Protein AF-A0A9W6KNL2-F1 (afdb_monomer_lite)

Radius of gyration: 27.39 Å; chains: 1; bounding box: 90×61×68 Å

Organism: NCBI:txid53360

Structure (mmCIF, N/CA/C/O backbone):
data_AF-A0A9W6KNL2-F1
#
_entry.id   AF-A0A9W6KNL2-F1
#
loop_
_atom_site.group_PDB
_atom_site.id
_atom_site.type_symbol
_atom_site.label_atom_id
_atom_site.label_alt_id
_atom_site.label_comp_id
_atom_site.label_asym_id
_atom_site.label_entity_id
_atom_site.label_seq_id
_atom_site.pdbx_PDB_ins_code
_atom_site.Cartn_x
_atom_site.Cartn_y
_atom_site.Cartn_z
_atom_site.occupancy
_atom_site.B_iso_or_equiv
_atom_site.auth_seq_id
_atom_site.auth_comp_id
_atom_site.auth_asym_id
_atom_site.auth_atom_id
_atom_site.pdbx_PDB_model_num
ATOM 1 N N . MET A 1 1 ? 0.400 -16.975 17.704 1.00 49.22 1 MET A N 1
ATOM 2 C CA . MET A 1 1 ? 0.219 -15.861 16.749 1.00 49.22 1 MET A CA 1
ATOM 3 C C . MET A 1 1 ? -1.045 -15.128 17.150 1.00 49.22 1 MET A C 1
ATOM 5 O O . MET A 1 1 ? -2.100 -15.750 17.170 1.00 49.22 1 MET A O 1
ATOM 9 N N . THR A 1 2 ? -0.936 -13.868 17.563 1.00 50.38 2 THR A N 1
ATOM 10 C CA . THR A 1 2 ? -2.083 -12.980 17.793 1.00 50.38 2 THR A CA 1
ATOM 11 C C . THR A 1 2 ? -2.906 -12.929 16.505 1.00 50.38 2 THR A C 1
ATOM 13 O O . THR A 1 2 ? -2.398 -12.563 15.449 1.00 50.38 2 THR A O 1
ATOM 16 N N . GLY A 1 3 ? -4.141 -13.429 16.554 1.00 61.09 3 GLY A N 1
ATOM 17 C CA . GLY A 1 3 ? -4.995 -13.573 15.377 1.00 61.09 3 GLY A CA 1
ATOM 18 C C . GLY A 1 3 ? -5.538 -12.223 14.930 1.00 61.09 3 GLY A C 1
ATOM 19 O O . GLY A 1 3 ? -6.655 -11.864 15.297 1.00 61.09 3 GLY A O 1
ATOM 20 N N . TYR A 1 4 ? -4.760 -11.465 14.159 1.00 67.69 4 TYR A N 1
ATOM 21 C CA . TYR A 1 4 ? -5.296 -10.300 13.460 1.00 67.69 4 TYR A CA 1
ATOM 22 C C . TYR A 1 4 ? -6.382 -10.758 12.500 1.00 67.69 4 TYR A C 1
ATOM 24 O O . TYR A 1 4 ? -6.243 -11.755 11.791 1.00 67.69 4 TYR A O 1
ATOM 32 N N . VAL A 1 5 ? -7.478 -10.014 12.488 1.00 83.06 5 VAL A N 1
ATOM 33 C CA . VAL A 1 5 ? -8.651 -10.364 11.689 1.00 83.06 5 VAL A CA 1
ATOM 34 C C . VAL A 1 5 ? -8.453 -9.946 10.235 1.00 83.06 5 VAL A C 1
ATOM 36 O O . VAL A 1 5 ? -8.970 -10.588 9.324 1.00 83.06 5 VAL A O 1
ATOM 39 N N . ALA A 1 6 ? -7.697 -8.872 10.022 1.00 91.56 6 ALA A N 1
ATOM 40 C CA . ALA A 1 6 ? -7.438 -8.300 8.714 1.00 91.56 6 ALA A CA 1
ATOM 41 C C . ALA A 1 6 ? -5.956 -7.940 8.561 1.00 91.56 6 ALA A C 1
ATOM 43 O O . ALA A 1 6 ? -5.294 -7.542 9.522 1.00 91.56 6 ALA A O 1
ATOM 44 N N . THR A 1 7 ? -5.452 -8.044 7.332 1.00 96.06 7 THR A N 1
ATOM 45 C CA . THR A 1 7 ? -4.156 -7.489 6.927 1.00 96.06 7 THR A CA 1
ATOM 46 C C . THR A 1 7 ? -4.387 -6.481 5.812 1.00 96.06 7 THR A C 1
ATOM 48 O O . THR A 1 7 ? -5.053 -6.804 4.827 1.00 96.06 7 THR A O 1
ATOM 51 N N . LEU A 1 8 ? -3.836 -5.278 5.957 1.00 97.62 8 LEU A N 1
ATOM 52 C CA . LEU A 1 8 ? -3.879 -4.217 4.955 1.00 97.62 8 LEU A CA 1
ATOM 53 C C . LEU A 1 8 ? -2.467 -3.925 4.440 1.00 97.62 8 LEU A C 1
ATOM 55 O O . LEU A 1 8 ? -1.546 -3.786 5.238 1.00 97.62 8 LEU A O 1
ATOM 59 N N . LEU A 1 9 ? -2.308 -3.788 3.123 1.00 97.69 9 LEU A N 1
ATOM 60 C CA . LEU A 1 9 ? -1.084 -3.313 2.476 1.00 97.69 9 LEU A CA 1
ATOM 61 C C . LEU A 1 9 ? -1.286 -1.896 1.960 1.00 97.69 9 LEU A C 1
ATOM 63 O O . LEU A 1 9 ? -2.108 -1.674 1.069 1.00 97.69 9 LEU A O 1
ATOM 67 N N . VAL A 1 10 ? -0.518 -0.951 2.488 1.00 97.94 10 VAL A N 1
ATOM 68 C CA . VAL A 1 10 ? -0.592 0.466 2.135 1.00 97.94 10 VAL A CA 1
ATOM 69 C C . VAL A 1 10 ? 0.619 0.834 1.297 1.00 97.94 10 VAL A C 1
ATOM 71 O O . VAL A 1 10 ? 1.750 0.844 1.777 1.00 97.94 10 VAL A O 1
ATOM 74 N N . PHE A 1 11 ? 0.380 1.123 0.020 1.00 96.31 11 PHE A N 1
ATOM 75 C CA . PHE A 1 11 ? 1.447 1.449 -0.920 1.00 96.31 11 PHE A CA 1
ATOM 76 C C . PHE A 1 11 ? 1.770 2.936 -0.858 1.00 96.31 11 PHE A C 1
ATOM 78 O O . PHE A 1 11 ? 0.874 3.759 -1.024 1.00 96.31 11 PHE A O 1
ATOM 85 N N . GLY A 1 12 ? 3.042 3.283 -0.725 1.00 93.38 12 GLY A N 1
ATOM 86 C CA . GLY A 1 12 ? 3.540 4.646 -0.842 1.00 93.38 12 GLY A CA 1
ATOM 87 C C . GLY A 1 12 ? 3.429 5.223 -2.261 1.00 93.38 12 GLY A C 1
ATOM 88 O O . GLY A 1 12 ? 3.205 4.510 -3.251 1.00 93.38 12 GLY A O 1
ATOM 89 N N . ARG A 1 13 ? 3.533 6.545 -2.372 1.00 91.62 13 ARG A N 1
ATOM 90 C CA . ARG A 1 13 ? 3.634 7.315 -3.617 1.00 91.62 13 ARG A CA 1
ATOM 91 C C . ARG A 1 13 ? 4.898 8.180 -3.705 1.00 91.62 13 ARG A C 1
ATOM 93 O O . ARG A 1 13 ? 5.269 8.563 -4.821 1.00 91.62 13 ARG A O 1
ATOM 100 N N . GLY A 1 14 ? 5.541 8.453 -2.580 1.00 88.94 14 GLY A N 1
ATOM 101 C CA . GLY A 1 14 ? 6.756 9.232 -2.422 1.00 88.94 14 GLY A CA 1
ATOM 102 C C . GLY A 1 14 ? 6.729 10.106 -1.167 1.00 88.94 14 GLY A C 1
ATOM 103 O O . GLY A 1 14 ? 5.736 10.199 -0.443 1.00 88.94 14 GLY A O 1
ATOM 104 N N . VAL A 1 15 ? 7.838 10.805 -0.961 1.00 90.75 15 VAL A N 1
ATOM 105 C CA . VAL A 1 15 ? 8.048 11.785 0.109 1.00 90.75 15 VAL A CA 1
ATOM 106 C C . VAL A 1 15 ? 8.608 13.070 -0.484 1.00 90.75 15 VAL A C 1
ATOM 108 O O . VAL A 1 15 ? 9.392 13.032 -1.434 1.00 90.75 15 VAL A O 1
ATOM 111 N N . HIS A 1 16 ? 8.214 14.207 0.070 1.00 89.81 16 HIS A N 1
ATOM 112 C CA . HIS A 1 16 ? 8.836 15.489 -0.225 1.00 89.81 16 HIS A CA 1
ATOM 113 C C . HIS A 1 16 ? 9.993 15.719 0.739 1.00 89.81 16 HIS A C 1
ATOM 115 O O . HIS A 1 16 ? 9.857 15.475 1.933 1.00 89.81 16 HIS A O 1
ATOM 121 N N . VAL A 1 17 ? 11.121 16.209 0.223 1.00 88.25 17 VAL A N 1
ATOM 122 C CA . VAL A 1 17 ? 12.207 16.713 1.066 1.00 88.25 17 VAL A CA 1
ATOM 123 C C . VAL A 1 17 ? 12.330 18.209 0.854 1.00 88.25 17 VAL A C 1
ATOM 125 O O . VAL A 1 17 ? 12.656 18.663 -0.242 1.00 88.25 17 VAL A O 1
ATOM 128 N N . HIS A 1 18 ? 12.057 18.970 1.908 1.00 86.94 18 HIS A N 1
ATOM 129 C CA . HIS A 1 18 ? 12.160 20.422 1.917 1.00 86.94 18 HIS A CA 1
ATOM 130 C C . HIS A 1 18 ? 13.023 20.853 3.102 1.00 86.94 18 HIS A C 1
ATOM 132 O O . HIS A 1 18 ? 12.743 20.488 4.239 1.00 86.94 18 HIS A O 1
ATOM 138 N N . GLN A 1 19 ? 14.104 21.597 2.838 1.00 88.00 19 GLN A N 1
ATOM 139 C CA . GLN A 1 19 ? 15.012 22.113 3.878 1.00 88.00 19 GLN A CA 1
ATOM 140 C C . GLN A 1 19 ? 15.520 21.029 4.855 1.00 88.00 19 GLN A C 1
ATOM 142 O O . GLN A 1 19 ? 15.597 21.238 6.063 1.00 88.00 19 GLN A O 1
ATOM 147 N N . GLY A 1 20 ? 15.831 19.837 4.336 1.00 86.75 20 GLY A N 1
ATOM 148 C CA . GLY A 1 20 ? 16.307 18.706 5.143 1.00 86.75 20 GLY A CA 1
ATOM 149 C C . GLY A 1 20 ? 15.221 17.975 5.941 1.00 86.75 20 GLY A C 1
ATOM 150 O O . GLY A 1 20 ? 15.534 17.012 6.636 1.00 86.75 20 GLY A O 1
ATOM 151 N N . ARG A 1 21 ? 13.950 18.377 5.830 1.00 91.06 21 ARG A N 1
ATOM 152 C CA . ARG A 1 21 ? 12.809 17.677 6.434 1.00 91.06 21 ARG A CA 1
ATOM 153 C C . ARG A 1 21 ? 12.117 16.807 5.399 1.00 91.06 21 ARG A C 1
ATOM 155 O O . ARG A 1 21 ? 11.909 17.246 4.272 1.00 91.06 21 ARG A O 1
ATOM 162 N N . SER A 1 22 ? 11.787 15.581 5.796 1.00 92.06 22 SER A N 1
ATOM 163 C CA . SER A 1 22 ? 11.048 14.626 4.966 1.00 92.06 22 SER A CA 1
ATOM 164 C C . SER A 1 22 ? 9.583 14.610 5.386 1.00 92.06 22 SER A C 1
ATOM 166 O O . SER A 1 22 ? 9.286 14.418 6.564 1.00 92.06 22 SER A O 1
ATOM 168 N N . GLU A 1 23 ? 8.683 14.797 4.428 1.00 94.12 23 GLU A N 1
ATOM 169 C CA . GLU A 1 23 ? 7.236 14.860 4.635 1.00 94.12 23 GLU A CA 1
ATOM 170 C C . GLU A 1 23 ? 6.514 13.923 3.662 1.00 94.12 23 GLU A C 1
ATOM 172 O O . GLU A 1 23 ? 6.971 13.689 2.538 1.00 94.12 23 GLU A O 1
ATOM 177 N N . LEU A 1 24 ? 5.369 13.374 4.079 1.00 94.81 24 LEU A N 1
ATOM 178 C CA . LEU A 1 24 ? 4.527 12.585 3.181 1.00 94.81 24 LEU A CA 1
ATOM 179 C C . LEU A 1 24 ? 3.970 13.469 2.067 1.00 94.81 24 LEU A C 1
ATOM 181 O O . LEU A 1 24 ? 3.535 14.595 2.296 1.00 94.81 24 LEU A O 1
ATOM 185 N N . THR A 1 25 ? 3.913 12.922 0.855 1.00 93.69 25 THR A N 1
ATOM 186 C CA . THR A 1 25 ? 3.095 13.531 -0.199 1.00 93.69 25 THR A CA 1
ATOM 187 C C . THR A 1 25 ? 1.614 13.479 0.195 1.00 93.69 25 THR A C 1
ATOM 189 O O . THR A 1 25 ? 1.192 12.584 0.933 1.00 93.69 25 THR A O 1
ATOM 192 N N . ALA A 1 26 ? 0.799 14.392 -0.343 1.00 94.69 26 ALA A N 1
ATOM 193 C CA . ALA A 1 26 ? -0.653 14.370 -0.133 1.00 94.69 26 ALA A CA 1
ATOM 194 C C . ALA A 1 26 ? -1.285 13.028 -0.557 1.00 94.69 26 ALA A C 1
ATOM 196 O O . ALA A 1 26 ? -2.188 12.520 0.108 1.00 94.69 26 ALA A O 1
ATOM 197 N N . ASP A 1 27 ? -0.760 12.417 -1.622 1.00 94.44 27 ASP A N 1
ATOM 198 C CA . ASP A 1 27 ? -1.184 11.104 -2.111 1.00 94.44 27 ASP A CA 1
ATOM 199 C C . ASP A 1 27 ? -0.900 9.986 -1.092 1.00 94.44 27 ASP A C 1
ATOM 201 O O . ASP A 1 27 ? -1.761 9.138 -0.846 1.00 94.44 27 ASP A O 1
ATOM 205 N N . SER A 1 28 ? 0.290 9.971 -0.482 1.00 95.38 28 SER A N 1
ATOM 206 C CA . SER A 1 28 ? 0.649 8.989 0.553 1.00 95.38 28 SER A CA 1
ATOM 207 C C . SER A 1 28 ? -0.183 9.186 1.818 1.00 95.38 28 SER A C 1
ATOM 209 O O . SER A 1 28 ? -0.710 8.214 2.361 1.00 95.38 28 SER A O 1
ATOM 211 N N . LEU A 1 29 ? -0.388 10.439 2.234 1.00 97.00 29 LEU A N 1
ATOM 212 C CA . LEU A 1 29 ? -1.236 10.781 3.375 1.00 97.00 29 LEU A CA 1
ATOM 213 C C . LEU A 1 29 ? -2.683 10.301 3.172 1.00 97.00 29 LEU A C 1
ATOM 215 O O . LEU A 1 29 ? -3.255 9.657 4.050 1.00 97.00 29 LEU A O 1
ATOM 219 N N . ALA A 1 30 ? -3.253 10.515 1.982 1.00 97.12 30 ALA A N 1
ATOM 220 C CA . ALA A 1 30 ? -4.599 10.048 1.651 1.00 97.12 30 ALA A CA 1
ATOM 221 C C . ALA A 1 30 ? -4.740 8.518 1.750 1.00 97.12 30 ALA A C 1
ATOM 223 O O . ALA A 1 30 ? -5.795 8.011 2.138 1.00 97.12 30 ALA A O 1
ATOM 224 N N . ARG A 1 31 ? -3.683 7.761 1.428 1.00 97.75 31 ARG A N 1
ATOM 225 C CA . ARG A 1 31 ? -3.674 6.294 1.562 1.00 97.75 31 ARG A CA 1
ATOM 226 C C . ARG A 1 31 ? -3.587 5.849 3.014 1.00 97.75 31 ARG A C 1
ATOM 228 O O . ARG A 1 31 ? -4.287 4.909 3.384 1.00 97.75 31 ARG A O 1
ATOM 235 N N . VAL A 1 32 ? -2.794 6.536 3.836 1.00 98.12 32 VAL A N 1
ATOM 236 C CA . VAL A 1 32 ? -2.760 6.300 5.287 1.00 98.12 32 VAL A CA 1
ATOM 237 C C . VAL A 1 32 ? -4.141 6.542 5.894 1.00 98.12 32 VAL A C 1
ATOM 239 O O . VAL A 1 32 ? -4.662 5.672 6.590 1.00 98.12 32 VAL A O 1
ATOM 242 N N . HIS A 1 33 ? -4.783 7.663 5.552 1.00 97.94 33 HIS A N 1
ATOM 243 C CA . HIS A 1 33 ? -6.135 7.982 6.015 1.00 97.94 33 HIS A CA 1
ATOM 244 C C . HIS A 1 33 ? -7.142 6.899 5.615 1.00 97.94 33 HIS A C 1
ATOM 246 O O . HIS A 1 33 ? -7.882 6.412 6.465 1.00 97.94 33 HIS A O 1
ATOM 252 N N . ALA A 1 34 ? -7.133 6.464 4.350 1.00 98.19 34 ALA A N 1
ATOM 253 C CA . ALA A 1 34 ? -8.033 5.415 3.872 1.00 98.19 34 ALA A CA 1
ATOM 254 C C . ALA A 1 34 ? -7.830 4.078 4.608 1.00 98.19 34 ALA A C 1
ATOM 256 O O . ALA A 1 34 ? -8.805 3.387 4.911 1.00 98.19 34 ALA A O 1
ATOM 257 N N . ALA A 1 35 ? -6.581 3.715 4.922 1.00 98.06 35 ALA A N 1
ATOM 258 C CA . ALA A 1 35 ? -6.272 2.515 5.694 1.00 98.06 35 ALA A CA 1
ATOM 259 C C . ALA A 1 35 ? -6.814 2.609 7.128 1.00 98.06 35 ALA A C 1
ATOM 261 O O . ALA A 1 35 ? -7.518 1.704 7.578 1.00 98.06 35 ALA A O 1
ATOM 262 N N . VAL A 1 36 ? -6.532 3.714 7.825 1.00 97.38 36 VAL A N 1
ATOM 263 C CA . VAL A 1 36 ? -6.983 3.933 9.206 1.00 97.38 36 VAL A CA 1
ATOM 264 C C . VAL A 1 36 ? -8.506 3.992 9.280 1.00 97.38 36 VAL A C 1
ATOM 266 O O . VAL A 1 36 ? -9.104 3.287 10.089 1.00 97.38 36 VAL A O 1
ATOM 269 N N . GLU A 1 37 ? -9.158 4.753 8.400 1.00 97.12 37 GLU A N 1
ATOM 270 C CA . GLU A 1 37 ? -10.621 4.827 8.339 1.00 97.12 37 GLU A CA 1
ATOM 271 C C . GLU A 1 37 ? -11.238 3.443 8.095 1.00 97.12 37 GLU A C 1
ATOM 273 O O . GLU A 1 37 ? -12.255 3.089 8.692 1.00 97.12 37 GLU A O 1
ATOM 278 N N . HIS A 1 38 ? -10.605 2.618 7.253 1.00 96.69 38 HIS A N 1
ATOM 279 C CA . HIS A 1 38 ? -11.049 1.249 7.027 1.00 96.69 38 HIS A CA 1
ATOM 280 C C . HIS A 1 38 ? -10.969 0.386 8.287 1.00 96.69 38 HIS A C 1
ATOM 282 O O . HIS A 1 38 ? -11.944 -0.292 8.610 1.00 96.69 38 HIS A O 1
ATOM 288 N N . VAL A 1 39 ? -9.862 0.449 9.025 1.00 95.88 39 VAL A N 1
ATOM 289 C CA . VAL A 1 39 ? -9.706 -0.268 10.300 1.00 95.88 39 VAL A CA 1
ATOM 290 C C . VAL A 1 39 ? -10.718 0.200 11.343 1.00 95.88 39 VAL A C 1
ATOM 292 O O . VAL A 1 39 ? -11.386 -0.632 11.957 1.00 95.88 39 VAL A O 1
ATOM 295 N N . LEU A 1 40 ? -10.903 1.514 11.489 1.00 94.81 40 LEU A N 1
ATOM 296 C CA . LEU A 1 40 ? -11.878 2.081 12.422 1.00 94.81 40 LEU A CA 1
ATOM 297 C C . LEU A 1 40 ? -13.307 1.637 12.085 1.00 94.81 40 LEU A C 1
ATOM 299 O O . LEU A 1 40 ? -14.052 1.243 12.978 1.00 94.81 40 LEU A O 1
ATOM 303 N N . ARG A 1 41 ? -13.676 1.616 10.798 1.00 95.12 41 ARG A N 1
ATOM 304 C CA . ARG A 1 41 ? -14.994 1.147 10.343 1.00 95.12 41 ARG A CA 1
ATOM 305 C C . ARG A 1 41 ? -15.204 -0.347 10.580 1.00 95.12 41 ARG A C 1
ATOM 307 O O . ARG A 1 41 ? -16.325 -0.761 10.857 1.00 95.12 41 ARG A O 1
ATOM 314 N N . MET A 1 42 ? -14.150 -1.157 10.456 1.00 94.25 42 MET A N 1
ATOM 315 C CA . MET A 1 42 ? -14.218 -2.584 10.783 1.00 94.25 42 MET A CA 1
ATOM 316 C C . MET A 1 42 ? -14.401 -2.827 12.284 1.00 94.25 42 MET A C 1
ATOM 318 O O . MET A 1 42 ? -14.955 -3.862 12.651 1.00 94.25 42 MET A O 1
ATOM 322 N N . GLY A 1 43 ? -13.917 -1.920 13.141 1.00 92.62 43 GLY A N 1
ATOM 323 C CA . GLY A 1 43 ? -14.005 -2.045 14.599 1.00 92.62 43 GLY A CA 1
ATOM 324 C C . GLY A 1 43 ? -13.252 -3.257 15.156 1.00 92.62 43 GLY A C 1
ATOM 325 O O . GLY A 1 43 ? -13.636 -3.802 16.189 1.00 92.62 43 GLY A O 1
ATOM 326 N N . ARG A 1 44 ? -12.221 -3.742 14.449 1.00 90.19 44 ARG A N 1
ATOM 327 C CA . ARG A 1 44 ? -11.469 -4.956 14.804 1.00 90.19 44 ARG A CA 1
ATOM 328 C C . ARG A 1 44 ? -9.959 -4.733 14.661 1.00 90.19 44 ARG A C 1
ATOM 330 O O . ARG A 1 44 ? -9.552 -4.031 13.736 1.00 90.19 44 ARG A O 1
ATOM 337 N N . PRO A 1 45 ? -9.137 -5.384 15.508 1.00 90.25 45 PRO A N 1
ATOM 338 C CA . PRO A 1 45 ? -7.686 -5.447 15.352 1.00 90.25 45 PRO A CA 1
ATOM 339 C C . PRO A 1 45 ? -7.249 -5.832 13.935 1.00 90.25 45 PRO A C 1
ATOM 341 O O . PRO A 1 45 ? -7.703 -6.844 13.386 1.00 90.25 45 PRO A O 1
ATOM 344 N N . ALA A 1 46 ? -6.326 -5.058 13.369 1.00 94.44 46 ALA A N 1
ATOM 345 C CA . ALA A 1 46 ? -5.760 -5.296 12.048 1.00 94.44 46 ALA A CA 1
ATOM 346 C C . ALA A 1 46 ? -4.235 -5.164 12.067 1.00 94.44 46 ALA A C 1
ATOM 348 O O . ALA A 1 46 ? -3.673 -4.412 12.861 1.00 94.44 46 ALA A O 1
ATOM 349 N N . ARG A 1 47 ? -3.573 -5.870 11.152 1.00 95.31 47 ARG A N 1
ATOM 350 C CA . ARG A 1 47 ? -2.179 -5.605 10.792 1.00 95.31 47 ARG A CA 1
ATOM 351 C C . ARG A 1 47 ? -2.160 -4.665 9.592 1.00 95.31 47 ARG A C 1
ATOM 353 O O . ARG A 1 47 ? -2.747 -4.993 8.560 1.00 95.31 47 ARG A O 1
ATOM 360 N N . ILE A 1 48 ? -1.486 -3.528 9.700 1.00 96.75 48 ILE A N 1
ATOM 361 C CA . ILE A 1 48 ? -1.312 -2.571 8.607 1.00 96.75 48 ILE A CA 1
ATOM 362 C C . ILE A 1 48 ? 0.166 -2.540 8.238 1.00 96.75 48 ILE A C 1
ATOM 364 O O . ILE A 1 48 ? 1.005 -2.156 9.048 1.00 96.75 48 ILE A O 1
ATOM 368 N N . VAL A 1 49 ? 0.478 -2.946 7.011 1.00 97.12 49 VAL A N 1
ATOM 369 C CA . VAL A 1 49 ? 1.842 -2.929 6.489 1.00 97.12 49 VAL A CA 1
ATOM 370 C C . VAL A 1 49 ? 1.984 -1.796 5.487 1.00 97.12 49 VAL A C 1
A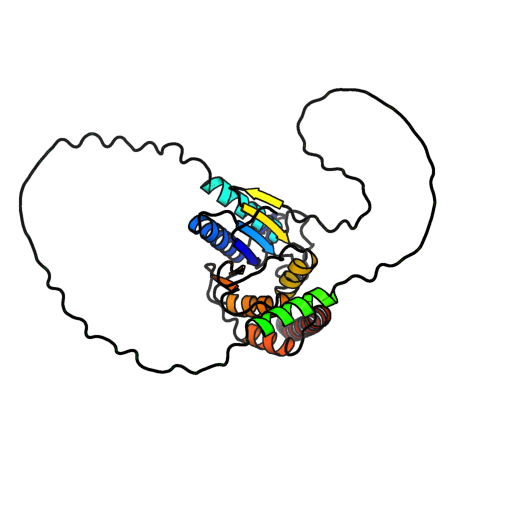TOM 372 O O . VAL A 1 49 ? 1.365 -1.791 4.421 1.00 97.12 49 VAL A O 1
ATOM 375 N N . PHE A 1 50 ? 2.808 -0.828 5.847 1.00 97.56 50 PHE A N 1
ATOM 376 C CA . PHE A 1 50 ? 3.182 0.323 5.049 1.00 97.56 50 PHE A CA 1
ATOM 377 C C . PHE A 1 50 ? 4.397 -0.040 4.205 1.00 97.56 50 PHE A C 1
ATOM 379 O O . PHE A 1 50 ? 5.401 -0.498 4.736 1.00 97.56 50 PHE A O 1
ATOM 386 N N . THR A 1 51 ? 4.326 0.148 2.890 1.00 95.94 51 THR A N 1
ATOM 387 C CA . THR A 1 51 ? 5.445 -0.161 1.992 1.00 95.94 51 THR A CA 1
ATOM 388 C C . THR A 1 51 ? 5.722 1.001 1.054 1.00 95.94 51 THR A C 1
ATOM 390 O O . THR A 1 51 ? 4.858 1.436 0.289 1.00 95.94 51 THR A O 1
ATOM 393 N N . GLY A 1 52 ? 6.939 1.526 1.123 1.00 91.62 52 GLY A N 1
ATOM 394 C CA . GLY A 1 52 ? 7.350 2.714 0.389 1.00 91.62 52 GLY A CA 1
ATOM 395 C C . GLY A 1 52 ? 8.766 3.123 0.766 1.00 91.62 52 GLY A C 1
ATOM 396 O O . GLY A 1 52 ? 9.052 3.406 1.930 1.00 91.62 52 GLY A O 1
ATOM 397 N N . GLY A 1 53 ? 9.653 3.145 -0.227 1.00 85.31 53 GLY A N 1
ATOM 398 C CA . GLY A 1 53 ? 11.025 3.619 -0.077 1.00 85.31 53 GLY A CA 1
ATOM 399 C C . GLY A 1 53 ? 11.239 5.019 -0.660 1.00 85.31 53 GLY A C 1
ATOM 400 O O . GLY A 1 53 ? 10.398 5.907 -0.562 1.00 85.31 53 GLY A O 1
ATOM 401 N N . TRP A 1 54 ? 12.398 5.217 -1.289 1.00 82.19 54 TRP A N 1
ATOM 402 C CA . TRP A 1 54 ? 12.907 6.518 -1.752 1.00 82.19 54 TRP A CA 1
ATOM 403 C C . TRP A 1 54 ? 13.135 6.565 -3.277 1.00 82.19 54 TRP A C 1
ATOM 405 O O . TRP A 1 54 ? 14.143 7.063 -3.757 1.00 82.19 54 TRP A O 1
ATOM 415 N N . ALA A 1 55 ? 12.263 5.974 -4.095 1.00 68.06 55 ALA A N 1
ATOM 416 C CA . ALA A 1 55 ? 12.564 5.829 -5.530 1.00 68.06 55 ALA A CA 1
ATOM 417 C C . ALA A 1 55 ? 11.971 6.906 -6.450 1.00 68.06 55 ALA A C 1
ATOM 419 O O . ALA A 1 55 ? 12.450 7.079 -7.568 1.00 68.06 55 ALA A O 1
ATOM 420 N N . GLY A 1 56 ? 10.912 7.602 -6.024 1.00 59.56 56 GLY A N 1
ATOM 421 C CA . GLY A 1 56 ? 10.088 8.413 -6.929 1.00 59.56 56 GLY A CA 1
ATOM 422 C C . GLY A 1 56 ? 10.512 9.872 -7.119 1.00 59.56 56 GLY A C 1
ATOM 423 O O . GLY A 1 56 ? 10.151 10.466 -8.131 1.00 59.56 56 GLY A O 1
ATOM 424 N N . VAL A 1 57 ? 11.241 10.464 -6.169 1.00 55.38 57 VAL A N 1
ATOM 425 C CA . VAL A 1 57 ? 11.421 11.935 -6.088 1.00 55.38 57 VAL A CA 1
ATOM 426 C C . VAL A 1 57 ? 12.890 12.350 -6.265 1.00 55.38 57 VAL A C 1
ATOM 428 O O . VAL A 1 57 ? 13.225 13.527 -6.294 1.00 55.38 57 VAL A O 1
ATOM 431 N N . SER A 1 58 ? 13.790 11.384 -6.422 1.00 53.53 58 SER A N 1
ATOM 432 C CA . SER A 1 58 ? 15.152 11.548 -5.926 1.00 53.53 58 SER A CA 1
ATOM 433 C C . SER A 1 58 ? 16.216 10.822 -6.732 1.00 53.53 58 SER A C 1
ATOM 435 O O . SER A 1 58 ? 17.239 10.451 -6.166 1.00 53.53 58 SER A O 1
ATOM 437 N N . GLU A 1 59 ? 16.056 10.669 -8.053 1.00 61.62 59 GLU A N 1
ATOM 438 C CA . GLU A 1 59 ? 17.116 10.064 -8.883 1.00 61.62 59 GLU A CA 1
ATOM 439 C C . GLU A 1 59 ? 18.504 10.720 -8.688 1.00 61.62 59 GLU A C 1
ATOM 441 O O . GLU A 1 59 ? 19.495 10.099 -9.047 1.00 61.62 59 GLU A O 1
ATOM 446 N N . ASN A 1 60 ? 18.593 11.889 -8.030 1.00 70.50 60 ASN A N 1
ATOM 447 C CA . ASN A 1 60 ? 19.848 12.519 -7.609 1.00 70.50 60 ASN A CA 1
ATOM 448 C C . ASN A 1 60 ? 19.877 13.057 -6.158 1.00 70.50 60 ASN A C 1
ATOM 450 O O . ASN A 1 60 ? 20.817 13.767 -5.810 1.00 70.50 60 ASN A O 1
ATOM 454 N N . ALA A 1 61 ? 18.870 12.791 -5.318 1.00 77.31 61 ALA A N 1
ATOM 455 C CA . ALA A 1 61 ? 18.847 13.310 -3.945 1.00 77.31 61 ALA A CA 1
ATOM 456 C C . ALA A 1 61 ? 19.324 12.240 -2.943 1.00 77.31 61 ALA A C 1
ATOM 458 O O . ALA A 1 61 ? 19.000 11.060 -3.127 1.00 77.31 61 ALA A O 1
ATOM 459 N N . PRO A 1 62 ? 20.082 12.628 -1.897 1.00 82.75 62 PRO A N 1
ATOM 460 C CA . PRO A 1 62 ? 20.591 11.686 -0.906 1.00 82.75 62 PRO A CA 1
ATOM 461 C C . PRO A 1 62 ? 19.443 10.912 -0.257 1.00 82.75 62 PRO A C 1
ATOM 463 O O . PRO A 1 62 ? 18.350 11.444 -0.063 1.00 82.75 62 PRO A O 1
ATOM 466 N N . GLU A 1 63 ? 19.690 9.640 0.047 1.00 83.88 63 GLU A N 1
ATOM 467 C CA . GLU A 1 63 ? 18.717 8.791 0.730 1.00 83.88 63 GLU A CA 1
ATOM 468 C C . GLU A 1 63 ? 18.391 9.372 2.121 1.00 83.88 63 GLU A C 1
ATOM 470 O O . GLU A 1 63 ? 19.320 9.722 2.855 1.00 83.88 63 GLU A O 1
ATOM 475 N N . PRO A 1 64 ? 17.103 9.487 2.505 1.00 86.00 64 PRO A N 1
ATOM 476 C CA . PRO A 1 64 ? 16.720 9.941 3.827 1.00 86.00 64 PRO A CA 1
ATOM 477 C C . PRO A 1 64 ? 17.294 9.011 4.895 1.00 86.00 64 PRO A C 1
ATOM 479 O O . PRO A 1 64 ? 17.366 7.790 4.681 1.00 86.00 64 PRO A O 1
ATOM 482 N N . PRO A 1 65 ? 17.663 9.557 6.065 1.00 89.12 65 PRO A N 1
ATOM 483 C CA . PRO A 1 65 ? 18.087 8.733 7.183 1.00 89.12 65 PRO A CA 1
ATOM 484 C C . PRO A 1 65 ? 16.970 7.750 7.593 1.00 89.12 65 PRO A C 1
ATOM 486 O O . PRO A 1 65 ? 15.791 7.989 7.303 1.00 89.12 65 PRO A O 1
ATOM 489 N N . PRO A 1 66 ? 17.311 6.643 8.276 1.00 89.56 66 PRO A N 1
ATOM 490 C CA . PRO A 1 66 ? 16.316 5.760 8.887 1.00 89.56 66 PRO A CA 1
ATOM 491 C C . PRO A 1 66 ? 15.275 6.539 9.714 1.00 89.56 66 PRO A C 1
ATOM 493 O O . PRO A 1 66 ? 15.579 7.593 10.283 1.00 89.56 66 PRO A O 1
ATOM 496 N N . GLY A 1 67 ? 14.027 6.068 9.719 1.00 91.50 67 GLY A N 1
ATOM 497 C CA . GLY A 1 67 ? 12.902 6.741 10.373 1.00 91.50 67 GLY A CA 1
ATOM 498 C C . GLY A 1 67 ? 12.301 7.899 9.565 1.00 91.50 67 GLY A C 1
ATOM 499 O O . GLY A 1 67 ? 11.241 8.411 9.922 1.00 91.50 67 GLY A O 1
ATOM 500 N N . HIS A 1 68 ? 12.942 8.334 8.475 1.00 92.69 68 HIS A N 1
ATOM 501 C CA . HIS A 1 68 ? 12.477 9.433 7.612 1.00 92.69 68 HIS A CA 1
ATOM 502 C C . HIS A 1 68 ? 12.074 8.964 6.214 1.00 92.69 68 HIS A C 1
ATOM 504 O O . HIS A 1 68 ? 11.791 9.783 5.337 1.00 92.69 68 HIS A O 1
ATOM 510 N N . ARG A 1 69 ? 12.061 7.650 5.985 1.00 93.00 69 ARG A N 1
ATOM 511 C CA . ARG A 1 69 ? 11.610 7.089 4.716 1.00 93.00 69 ARG A CA 1
ATOM 512 C C . ARG A 1 69 ? 10.093 7.099 4.671 1.00 93.00 69 ARG A C 1
ATOM 514 O O . ARG A 1 69 ? 9.412 7.311 5.672 1.00 93.00 69 ARG A O 1
ATOM 521 N N . GLU A 1 70 ? 9.556 6.879 3.480 1.00 94.75 70 GLU A N 1
ATOM 522 C CA . GLU A 1 70 ? 8.122 6.993 3.264 1.00 94.75 70 GLU A CA 1
ATOM 523 C C . GLU A 1 70 ? 7.308 6.068 4.173 1.00 94.75 70 GLU A C 1
ATOM 525 O O . GLU A 1 70 ? 6.391 6.545 4.836 1.00 94.75 70 GLU A O 1
ATOM 530 N N . ALA A 1 71 ? 7.637 4.774 4.242 1.00 95.56 71 ALA A N 1
ATOM 531 C CA . ALA A 1 71 ? 6.892 3.858 5.100 1.00 95.56 71 ALA A CA 1
ATOM 532 C C . ALA A 1 71 ? 7.007 4.191 6.596 1.00 95.56 71 ALA A C 1
ATOM 534 O O . ALA A 1 71 ? 6.006 4.061 7.297 1.00 95.56 71 ALA A O 1
ATOM 535 N N . ASP A 1 72 ? 8.149 4.710 7.060 1.00 95.62 72 ASP A N 1
ATOM 536 C CA . ASP A 1 72 ? 8.316 5.173 8.448 1.00 95.62 72 ASP A CA 1
ATOM 537 C C . ASP A 1 72 ? 7.378 6.350 8.752 1.00 95.62 72 ASP A C 1
ATOM 539 O O . ASP A 1 72 ? 6.697 6.398 9.776 1.00 95.62 72 ASP A O 1
ATOM 543 N N . LEU A 1 73 ? 7.310 7.315 7.831 1.00 95.88 73 LEU A N 1
ATOM 544 C CA . LEU A 1 73 ? 6.424 8.470 7.950 1.00 95.88 73 LEU A CA 1
ATOM 545 C C . LEU A 1 73 ? 4.945 8.056 7.902 1.00 95.88 73 LEU A C 1
ATOM 547 O O . LEU A 1 73 ? 4.138 8.582 8.667 1.00 95.88 73 LEU A O 1
ATOM 551 N N . MET A 1 74 ? 4.589 7.099 7.036 1.00 97.38 74 MET A N 1
ATOM 552 C CA . MET A 1 74 ? 3.233 6.546 6.963 1.00 97.38 74 MET A CA 1
ATOM 553 C C . MET A 1 74 ? 2.837 5.827 8.259 1.00 97.38 74 MET A C 1
ATOM 555 O O . MET A 1 74 ? 1.716 6.016 8.732 1.00 97.38 74 MET A O 1
ATOM 559 N N . LEU A 1 75 ? 3.752 5.046 8.843 1.00 97.06 75 LEU A N 1
ATOM 560 C CA . LEU A 1 75 ? 3.545 4.352 10.114 1.00 97.06 75 LEU A CA 1
ATOM 561 C C . LEU A 1 75 ? 3.276 5.344 11.246 1.00 97.06 75 LEU A C 1
ATOM 563 O O . LEU A 1 75 ? 2.256 5.224 11.924 1.00 97.06 75 LEU A O 1
ATOM 567 N N . ARG A 1 76 ? 4.134 6.362 11.400 1.00 96.31 76 ARG A N 1
ATOM 568 C CA . ARG A 1 76 ? 3.975 7.398 12.436 1.00 96.31 76 ARG A CA 1
ATOM 569 C C . ARG A 1 76 ? 2.648 8.139 12.317 1.00 96.31 76 ARG A C 1
ATOM 571 O O . ARG A 1 76 ? 1.982 8.392 13.320 1.00 96.31 76 ARG A O 1
ATOM 578 N N . GLU A 1 77 ? 2.240 8.465 11.094 1.00 97.56 77 GLU A N 1
ATOM 579 C CA . GLU A 1 77 ? 0.963 9.135 10.866 1.00 97.56 77 GLU A CA 1
ATOM 580 C C . GLU A 1 77 ? -0.231 8.228 11.193 1.00 97.56 77 GLU A C 1
ATOM 582 O O . GLU A 1 77 ? -1.186 8.662 11.839 1.00 97.56 77 GLU A O 1
ATOM 587 N N . ALA A 1 78 ? -0.170 6.946 10.828 1.00 97.25 78 ALA A N 1
ATOM 588 C CA . ALA A 1 78 ? -1.208 5.986 11.190 1.00 97.25 78 ALA A CA 1
ATOM 589 C C . ALA A 1 78 ? -1.323 5.796 12.709 1.00 97.25 78 ALA A C 1
ATOM 591 O O . ALA A 1 78 ? -2.436 5.797 13.238 1.00 97.25 78 ALA A O 1
ATOM 592 N N . ALA A 1 79 ? -0.189 5.686 13.407 1.00 96.19 79 ALA A N 1
ATOM 593 C CA . ALA A 1 79 ? -0.130 5.605 14.863 1.00 96.19 79 ALA A CA 1
ATOM 594 C C . ALA A 1 79 ? -0.799 6.827 15.510 1.00 96.19 79 ALA A C 1
ATOM 596 O O . ALA A 1 79 ? -1.689 6.678 16.351 1.00 96.19 79 ALA A O 1
ATOM 597 N N . ARG A 1 80 ? -0.464 8.039 15.045 1.00 96.25 80 ARG A N 1
ATOM 598 C CA . ARG A 1 80 ? -1.067 9.297 15.514 1.00 96.25 80 ARG A CA 1
ATOM 599 C C . ARG A 1 80 ? -2.590 9.317 15.339 1.00 96.25 80 ARG A C 1
ATOM 601 O O . ARG A 1 80 ? -3.315 9.697 16.265 1.00 96.25 80 ARG A O 1
ATOM 608 N N . LEU A 1 81 ? -3.081 8.919 14.164 1.00 96.12 81 LEU A N 1
ATOM 609 C CA . LEU A 1 81 ? -4.514 8.892 13.852 1.00 96.12 81 LEU A CA 1
ATOM 610 C C . LEU A 1 81 ? -5.267 7.864 14.705 1.00 96.12 81 LEU A C 1
ATOM 612 O O . LEU A 1 81 ? -6.314 8.186 15.266 1.00 96.12 81 LEU A O 1
ATOM 616 N N . LEU A 1 82 ? -4.724 6.652 14.849 1.00 95.19 82 LEU A N 1
ATOM 617 C CA . LEU A 1 82 ? -5.314 5.603 15.685 1.00 95.19 82 LEU A CA 1
ATOM 618 C C . LEU A 1 82 ? -5.318 5.993 17.167 1.00 95.19 82 LEU A C 1
ATOM 620 O O . LEU A 1 82 ? -6.315 5.768 17.849 1.00 95.19 82 LEU A O 1
ATOM 624 N N . HIS A 1 83 ? -4.250 6.628 17.656 1.00 94.00 83 HIS A N 1
ATOM 625 C CA . HIS A 1 83 ? -4.182 7.126 19.028 1.00 94.00 83 HIS A CA 1
ATOM 626 C C . HIS A 1 83 ? -5.236 8.210 19.290 1.00 94.00 83 HIS A C 1
ATOM 628 O O . HIS A 1 83 ? -5.957 8.151 20.283 1.00 94.00 83 HIS A O 1
ATOM 634 N N . THR A 1 84 ? -5.388 9.157 18.359 1.00 93.94 84 THR A N 1
ATOM 635 C CA . THR A 1 84 ? -6.400 10.221 18.451 1.00 93.94 84 THR A CA 1
ATOM 636 C C . THR A 1 84 ? -7.819 9.645 18.436 1.00 93.94 84 THR A C 1
ATOM 638 O O . THR A 1 84 ? -8.678 10.104 19.182 1.00 93.94 84 THR A O 1
ATOM 641 N N . ALA A 1 85 ? -8.071 8.614 17.625 1.00 92.56 85 ALA A N 1
ATOM 642 C CA . ALA A 1 85 ? -9.365 7.937 17.570 1.00 92.56 85 ALA A CA 1
ATOM 643 C C . ALA A 1 85 ? -9.670 7.097 18.826 1.00 92.56 85 ALA A C 1
ATOM 645 O O . ALA A 1 85 ? -10.838 6.925 19.171 1.00 92.56 85 ALA A O 1
ATOM 646 N N . ALA A 1 86 ? -8.638 6.570 19.492 1.00 89.38 86 ALA A N 1
ATOM 647 C CA . ALA A 1 86 ? -8.764 5.768 20.708 1.00 89.38 86 ALA A CA 1
ATOM 648 C C . ALA A 1 86 ? -8.848 6.605 21.992 1.00 89.38 86 ALA A C 1
ATOM 650 O O . ALA A 1 86 ? -9.251 6.074 23.029 1.00 89.38 86 ALA A O 1
ATOM 651 N N . ALA A 1 87 ? -8.464 7.885 21.942 1.00 88.19 87 ALA A N 1
ATOM 652 C CA . ALA A 1 87 ? -8.581 8.776 23.083 1.00 88.19 87 ALA A CA 1
ATOM 653 C C . ALA A 1 87 ? -10.037 8.756 23.584 1.00 88.19 87 ALA A C 1
ATOM 655 O O . ALA A 1 87 ? -10.963 8.922 22.778 1.00 88.19 87 ALA A O 1
ATOM 656 N N . PRO A 1 88 ? -10.270 8.516 24.891 1.00 82.06 88 PRO A N 1
ATOM 657 C CA . PRO A 1 88 ? -11.615 8.560 25.433 1.00 82.06 88 PRO A CA 1
ATOM 658 C C . PRO A 1 88 ? -12.201 9.912 25.053 1.00 82.06 88 PRO A C 1
ATOM 660 O O . PRO A 1 88 ? -11.559 10.942 25.259 1.00 82.06 88 PRO A O 1
ATOM 663 N N . ARG A 1 89 ? -13.407 9.914 24.478 1.00 78.56 89 ARG A N 1
ATOM 664 C CA . ARG A 1 89 ? -14.183 11.142 24.307 1.00 78.56 89 ARG A CA 1
ATOM 665 C C . ARG A 1 89 ? -14.496 11.625 25.714 1.00 78.56 89 ARG A C 1
ATOM 667 O O . ARG A 1 89 ? -15.510 11.234 26.283 1.00 78.56 89 ARG A O 1
ATOM 674 N N . THR A 1 90 ? -13.562 12.350 26.324 1.00 71.19 90 THR A N 1
ATOM 675 C CA . THR A 1 90 ? -13.696 12.933 27.652 1.00 71.19 90 THR A CA 1
ATOM 676 C C . THR A 1 90 ? -14.883 13.851 27.546 1.00 71.19 90 THR A C 1
ATOM 678 O O . THR A 1 90 ? -14.730 14.909 26.944 1.00 71.19 90 THR A O 1
ATOM 681 N N . ASN A 1 91 ? -16.041 13.346 27.997 1.00 59.78 91 ASN A N 1
ATOM 682 C CA . ASN A 1 91 ? -17.366 13.944 27.928 1.00 59.78 91 ASN A CA 1
ATOM 683 C C . ASN A 1 91 ? -17.289 15.342 27.340 1.00 59.78 91 ASN A C 1
ATOM 685 O O . ASN A 1 91 ? -17.052 16.293 28.090 1.00 59.78 91 ASN A O 1
ATOM 689 N N . GLU A 1 92 ? -17.427 15.445 26.008 1.00 60.50 92 GLU A N 1
ATOM 690 C CA . GLU A 1 92 ? -17.814 16.714 25.409 1.00 60.50 92 GLU A CA 1
ATOM 691 C C . GLU A 1 92 ? -18.946 17.189 26.289 1.00 60.50 92 GLU A C 1
ATOM 693 O O . GLU A 1 92 ? -19.946 16.483 26.463 1.00 60.50 92 GLU A O 1
ATOM 698 N N . HIS A 1 93 ? -18.653 18.282 26.982 1.00 62.44 93 HIS A N 1
ATOM 699 C CA . HIS A 1 93 ? -19.510 18.942 27.924 1.00 62.44 93 HIS A CA 1
ATOM 700 C C . HIS A 1 93 ? -20.764 19.230 27.125 1.00 62.44 93 HIS A C 1
ATOM 702 O O . HIS A 1 93 ? -20.790 20.209 26.387 1.00 62.44 93 HIS A O 1
ATOM 708 N N . ARG A 1 94 ? -21.721 18.290 27.141 1.00 61.56 94 ARG A N 1
ATOM 709 C CA . ARG A 1 94 ? -22.989 18.392 26.435 1.00 61.56 94 ARG A CA 1
ATOM 710 C C . ARG A 1 94 ? -23.528 19.684 27.008 1.00 61.56 94 ARG A C 1
ATOM 712 O O . ARG A 1 94 ? -23.822 19.667 28.207 1.00 61.56 94 ARG A O 1
ATOM 719 N N . PRO A 1 95 ? -23.499 20.807 26.260 1.00 65.69 95 PRO A N 1
ATOM 720 C CA . PRO A 1 95 ? -23.913 22.068 26.831 1.00 65.69 95 PRO A CA 1
ATOM 721 C C . PRO A 1 95 ? -25.296 21.767 27.369 1.00 65.69 95 PRO A C 1
ATOM 723 O O . PRO A 1 95 ? -26.114 21.203 26.636 1.00 65.69 95 PRO A O 1
ATOM 726 N N . HIS A 1 96 ? -25.478 21.962 28.677 1.00 64.94 96 HIS A N 1
ATOM 727 C CA . HIS A 1 96 ? -26.777 21.819 29.301 1.00 64.94 96 HIS A CA 1
ATOM 728 C C . HIS A 1 96 ? -27.679 22.706 28.461 1.00 64.94 96 HIS A C 1
ATOM 730 O O . HIS A 1 96 ? -27.589 23.928 28.551 1.00 64.94 96 HIS A O 1
ATOM 736 N N . THR A 1 97 ? -28.458 22.100 27.565 1.00 66.06 97 THR A N 1
ATOM 737 C CA . THR A 1 97 ? -29.535 22.793 26.888 1.00 66.06 97 THR A CA 1
ATOM 738 C C . THR A 1 97 ? -30.374 23.294 28.049 1.00 66.06 97 THR A C 1
ATOM 740 O O . THR A 1 97 ? -30.857 22.452 28.820 1.00 66.06 97 THR A O 1
ATOM 743 N N . PRO A 1 98 ? -30.439 24.618 28.285 1.00 63.22 98 PRO A N 1
ATOM 744 C CA . PRO A 1 98 ? -31.308 25.123 29.323 1.00 63.22 98 PRO A CA 1
ATOM 745 C C . PRO A 1 98 ? -32.685 24.580 28.978 1.00 63.22 98 PRO A C 1
ATOM 747 O O . PRO A 1 98 ? -33.076 24.649 27.814 1.00 63.22 98 PRO A O 1
ATOM 750 N N . ASN A 1 99 ? -33.338 23.947 29.955 1.00 57.28 99 ASN A N 1
ATOM 751 C CA . ASN A 1 99 ? -34.678 23.398 29.810 1.00 57.28 99 ASN A CA 1
ATOM 752 C C . ASN A 1 99 ? -35.539 24.396 29.032 1.00 57.28 99 ASN A C 1
ATOM 754 O O . ASN A 1 99 ? -35.907 25.444 29.566 1.00 57.28 99 ASN A O 1
ATOM 758 N N . GLU A 1 100 ? -35.828 24.075 27.771 1.00 58.75 100 GLU A N 1
ATOM 759 C CA . GLU A 1 100 ? -36.878 24.734 27.018 1.00 58.75 100 GLU A CA 1
ATOM 760 C C . GLU A 1 100 ? -38.166 24.397 27.755 1.00 58.75 100 GLU A C 1
ATOM 762 O O . GLU A 1 100 ? -38.698 23.287 27.691 1.00 58.75 100 GLU A O 1
ATOM 767 N N . HIS A 1 101 ? -38.609 25.363 28.551 1.00 60.00 101 HIS A N 1
ATOM 768 C CA . HIS A 1 101 ? -39.960 25.405 29.050 1.00 60.00 101 HIS A CA 1
ATOM 769 C C . HIS A 1 101 ? -40.911 25.331 27.856 1.00 60.00 101 HIS A C 1
ATOM 771 O O . HIS A 1 101 ? -41.033 26.266 27.069 1.00 60.00 101 HIS A O 1
ATOM 777 N N . ASP A 1 102 ? -41.541 24.167 27.739 1.00 58.12 102 ASP A N 1
ATOM 778 C CA . ASP A 1 102 ? -42.966 23.977 27.500 1.00 58.12 102 ASP A CA 1
ATOM 779 C C . ASP A 1 102 ? -43.695 25.220 26.962 1.00 58.12 102 ASP A C 1
ATOM 781 O O . ASP A 1 102 ? -44.298 25.995 27.702 1.00 58.12 102 ASP A O 1
ATOM 785 N N . THR A 1 103 ? -43.661 25.396 25.643 1.00 54.81 103 THR A N 1
ATOM 786 C CA . THR A 1 103 ? -44.708 26.132 24.931 1.00 54.81 103 THR A CA 1
ATOM 787 C C . THR A 1 103 ? -45.248 25.256 23.814 1.00 54.81 103 THR A C 1
ATOM 789 O O . THR A 1 103 ? -44.905 25.364 22.639 1.00 54.81 103 THR A O 1
ATOM 792 N N . ARG A 1 104 ? -46.149 24.351 24.208 1.00 51.66 104 ARG A N 1
ATOM 793 C CA . ARG A 1 104 ? -47.154 23.788 23.303 1.00 51.66 104 ARG A CA 1
ATOM 794 C C . ARG A 1 104 ? -47.803 24.909 22.490 1.00 51.66 104 ARG A C 1
ATOM 796 O O . ARG A 1 104 ? -48.458 25.780 23.055 1.00 51.66 104 ARG A O 1
ATOM 803 N N . THR A 1 105 ? -47.750 24.796 21.170 1.00 49.31 105 THR A N 1
ATOM 804 C CA . THR A 1 105 ? -48.847 25.252 20.311 1.00 49.31 105 THR A CA 1
ATOM 805 C C . THR A 1 105 ? -49.237 24.122 19.356 1.00 49.31 105 THR A C 1
ATOM 807 O O . THR A 1 105 ? -48.357 23.464 18.796 1.00 49.31 105 THR A O 1
ATOM 810 N N . PRO A 1 106 ? -50.541 23.832 19.201 1.00 61.16 106 PRO A N 1
ATOM 811 C CA . PRO A 1 106 ? -51.039 22.895 18.210 1.00 61.16 106 PRO A CA 1
ATOM 812 C C . PRO A 1 106 ? -51.332 23.641 16.903 1.00 61.16 106 PRO A C 1
ATOM 814 O O . PRO A 1 106 ? -51.895 24.731 16.929 1.00 61.16 106 PRO A O 1
ATOM 817 N N . ASN A 1 107 ? -50.937 23.053 15.777 1.00 45.00 107 ASN A N 1
ATOM 818 C CA . ASN A 1 107 ? -51.697 22.999 14.521 1.00 45.00 107 ASN A CA 1
ATOM 819 C C . ASN A 1 107 ? -50.819 22.261 13.504 1.00 45.00 107 ASN A C 1
ATOM 821 O O . ASN A 1 107 ? -49.720 22.684 13.167 1.00 45.00 107 ASN A O 1
ATOM 825 N N . GLU A 1 108 ? -51.151 21.013 13.184 1.00 51.00 108 GLU A N 1
ATOM 826 C CA . GLU A 1 108 ? -52.042 20.697 12.063 1.00 51.00 108 GLU A CA 1
ATOM 827 C C . GLU A 1 108 ? -51.594 21.396 10.777 1.00 51.00 108 GLU A C 1
ATOM 829 O O . GLU A 1 108 ? -51.865 22.575 10.592 1.00 51.00 108 GLU A O 1
ATOM 834 N N . HIS A 1 109 ? -50.961 20.650 9.868 1.00 44.47 109 HIS A N 1
ATOM 835 C CA . HIS A 1 109 ? -51.481 20.439 8.512 1.00 44.47 109 HIS A CA 1
ATOM 836 C C . HIS A 1 109 ? -50.702 19.309 7.827 1.00 44.47 109 HIS A C 1
ATOM 838 O O . HIS A 1 109 ? -49.581 19.459 7.343 1.00 44.47 109 HIS A O 1
ATOM 844 N N . SER A 1 110 ? -51.348 18.141 7.800 1.00 51.38 110 SER A N 1
ATOM 845 C CA . SER A 1 110 ? -50.984 17.006 6.957 1.00 51.38 110 SER A CA 1
ATOM 846 C C . SER A 1 110 ? -51.019 17.414 5.487 1.00 51.38 110 SER A C 1
ATOM 848 O O . SER A 1 110 ? -52.087 17.684 4.946 1.00 51.38 110 SER A O 1
ATOM 850 N N . THR A 1 111 ? -49.882 17.344 4.800 1.00 43.50 111 THR A N 1
ATOM 851 C CA . THR A 1 111 ? -49.856 17.208 3.339 1.00 43.50 111 THR A CA 1
ATOM 852 C C . THR A 1 111 ? -49.205 15.882 2.967 1.00 43.50 111 THR A C 1
ATOM 854 O O . THR A 1 111 ? -47.994 15.683 2.975 1.00 43.50 111 THR A O 1
ATOM 857 N N . ARG A 1 112 ? -50.093 14.930 2.682 1.00 45.94 112 ARG A N 1
ATOM 858 C CA . ARG A 1 112 ? -49.835 13.599 2.140 1.00 45.94 112 ARG A CA 1
ATOM 859 C C . ARG A 1 112 ? -49.346 13.748 0.692 1.00 45.94 112 ARG A C 1
ATOM 861 O O . ARG A 1 112 ? -50.161 13.939 -0.206 1.00 45.94 112 ARG A O 1
ATOM 868 N N . ILE A 1 113 ? -48.038 13.636 0.457 1.00 46.81 113 ILE A N 1
ATOM 869 C CA . ILE A 1 113 ? -47.477 13.526 -0.899 1.00 46.81 113 ILE A CA 1
ATOM 870 C C . ILE A 1 113 ? -47.502 12.054 -1.329 1.00 46.81 113 ILE A C 1
ATOM 872 O O . ILE A 1 113 ? -46.968 11.170 -0.658 1.00 46.81 113 ILE A O 1
ATOM 876 N N . ARG A 1 114 ? -48.199 11.803 -2.443 1.00 40.44 114 ARG A N 1
ATOM 877 C CA . ARG A 1 114 ? -48.382 10.497 -3.083 1.00 40.44 114 ARG A CA 1
ATOM 878 C C . ARG A 1 114 ? -47.049 9.960 -3.614 1.00 40.44 114 ARG A C 1
ATOM 880 O O . ARG A 1 114 ? -46.364 10.643 -4.367 1.00 40.44 114 ARG A O 1
ATOM 887 N N . ARG A 1 115 ? -46.745 8.704 -3.269 1.00 39.00 115 ARG A N 1
ATOM 888 C CA . ARG A 1 115 ? -45.796 7.843 -3.988 1.00 39.00 115 ARG A CA 1
ATOM 889 C C . ARG A 1 115 ? -46.316 7.630 -5.410 1.00 39.00 115 ARG A C 1
ATOM 891 O O . ARG A 1 115 ? -47.433 7.150 -5.571 1.00 39.00 115 ARG A O 1
ATOM 898 N N . THR A 1 116 ? -45.516 7.980 -6.407 1.00 46.06 116 THR A N 1
ATOM 899 C CA . THR A 1 116 ? -45.674 7.507 -7.784 1.00 46.06 116 THR A CA 1
ATOM 900 C C . THR A 1 116 ? -44.797 6.282 -7.992 1.00 46.06 116 THR A C 1
ATOM 902 O O . THR A 1 116 ? -43.607 6.300 -7.670 1.00 46.06 116 THR A O 1
ATOM 905 N N . ASP A 1 117 ? -45.425 5.234 -8.507 1.00 43.56 117 ASP A N 1
ATOM 906 C CA . ASP A 1 117 ? -44.847 3.949 -8.870 1.00 43.56 117 ASP A CA 1
ATOM 907 C C . ASP A 1 117 ? -43.754 4.094 -9.939 1.00 43.56 117 ASP A C 1
ATOM 909 O O . ASP A 1 117 ? -43.927 4.796 -10.936 1.00 43.56 117 ASP A O 1
ATOM 913 N N . VAL A 1 118 ? -42.630 3.400 -9.740 1.00 52.25 118 VAL A N 1
ATOM 914 C CA . VAL A 1 118 ? -41.579 3.223 -10.751 1.00 52.25 118 VAL A CA 1
ATOM 915 C C . VAL A 1 118 ? -41.661 1.778 -11.256 1.00 52.25 118 VAL A C 1
ATOM 917 O O . VAL A 1 118 ? -41.589 0.860 -10.436 1.00 52.25 118 VAL A O 1
ATOM 920 N N . PRO A 1 119 ? -41.823 1.542 -12.571 1.00 46.94 119 PRO A N 1
ATOM 921 C CA . PRO A 1 119 ? -41.922 0.197 -13.125 1.00 46.94 119 PRO A CA 1
ATOM 922 C C . PRO A 1 119 ? -40.574 -0.535 -13.098 1.00 46.94 119 PRO A C 1
ATOM 924 O O . PRO A 1 119 ? -39.510 0.050 -13.308 1.00 46.94 119 PRO A O 1
ATOM 927 N N . GLY A 1 120 ? -40.655 -1.837 -12.819 1.00 38.38 120 GLY A N 1
ATOM 928 C CA . GLY A 1 120 ? -39.527 -2.742 -12.637 1.00 38.38 120 GLY A CA 1
ATOM 929 C C . GLY A 1 120 ? -38.679 -2.934 -13.892 1.00 38.38 120 GLY A C 1
ATOM 930 O O . GLY A 1 120 ? -39.190 -3.111 -14.996 1.00 38.38 120 GLY A O 1
ATOM 931 N N . ILE A 1 121 ? -37.364 -2.937 -13.683 1.00 43.22 121 ILE A N 1
ATOM 932 C CA . ILE A 1 121 ? -36.371 -3.340 -14.676 1.00 43.22 121 ILE A CA 1
ATOM 933 C C . ILE A 1 121 ? -36.117 -4.839 -14.495 1.00 43.22 121 ILE A C 1
ATOM 935 O O . ILE A 1 121 ? -35.613 -5.277 -13.461 1.00 43.22 121 ILE A O 1
ATOM 939 N N . ASP A 1 122 ? -36.490 -5.602 -15.518 1.00 40.22 122 ASP A N 1
ATOM 940 C CA . ASP A 1 122 ? -36.199 -7.023 -15.699 1.00 40.22 122 ASP A CA 1
ATOM 941 C C . ASP A 1 122 ? -34.693 -7.223 -15.952 1.00 40.22 122 ASP A C 1
ATOM 943 O O . ASP A 1 122 ? -34.130 -6.702 -16.918 1.00 40.22 122 ASP A O 1
ATOM 947 N N . THR A 1 123 ? -34.025 -7.954 -15.058 1.00 40.75 123 THR A N 1
ATOM 948 C CA . THR A 1 123 ? -32.608 -8.333 -15.159 1.00 40.75 123 THR A CA 1
ATOM 949 C C . THR A 1 123 ? -32.466 -9.832 -15.412 1.00 40.75 123 THR A C 1
ATOM 951 O O . THR A 1 123 ? -31.892 -10.579 -14.621 1.00 40.75 123 THR A O 1
ATOM 954 N N . SER A 1 124 ? -32.960 -10.299 -16.556 1.00 37.47 124 SER A N 1
ATOM 955 C CA . SER A 1 124 ? -32.733 -11.663 -17.036 1.00 37.47 124 SER A CA 1
ATOM 956 C C . SER A 1 124 ? -31.736 -11.690 -18.211 1.00 37.47 124 SER A C 1
ATOM 958 O O . SER A 1 124 ? -32.060 -11.249 -19.309 1.00 37.47 124 SER A O 1
ATOM 960 N N . ARG A 1 125 ? -30.509 -12.204 -17.958 1.00 35.59 125 ARG A N 1
ATOM 961 C CA . ARG A 1 125 ? -29.446 -12.738 -18.877 1.00 35.59 125 ARG A CA 1
ATOM 962 C C . ARG A 1 125 ? -28.050 -12.395 -18.318 1.00 35.59 125 ARG A C 1
ATOM 964 O O . ARG A 1 125 ? -27.835 -11.271 -17.899 1.00 35.59 125 ARG A O 1
ATOM 971 N N . THR A 1 126 ? -27.023 -13.244 -18.250 1.00 35.47 126 THR A N 1
ATOM 972 C CA . THR A 1 126 ? -26.690 -14.566 -18.815 1.00 35.47 126 THR A CA 1
ATOM 973 C C . THR A 1 126 ? -25.621 -15.184 -17.902 1.00 35.47 126 THR A C 1
ATOM 975 O O . THR A 1 126 ? -24.566 -14.579 -17.713 1.00 35.47 126 THR A O 1
ATOM 978 N N . ASN A 1 127 ? -25.852 -16.388 -17.372 1.00 31.97 127 ASN A N 1
ATOM 979 C CA . ASN A 1 127 ? -24.814 -17.166 -16.691 1.00 31.97 127 ASN A CA 1
ATOM 980 C C . ASN A 1 127 ? -23.914 -17.836 -17.737 1.00 31.97 127 ASN A C 1
ATOM 982 O O . ASN A 1 127 ? -24.318 -18.800 -18.381 1.00 31.97 127 ASN A O 1
ATOM 986 N N . VAL A 1 128 ? -22.686 -17.341 -17.888 1.00 37.59 128 VAL A N 1
ATOM 987 C CA . VAL A 1 128 ? -21.612 -18.070 -18.570 1.00 37.59 128 VAL A CA 1
ATOM 988 C C . VAL A 1 128 ? -20.968 -18.989 -17.534 1.00 37.59 128 VAL A C 1
ATOM 990 O O . VAL A 1 128 ? -20.319 -18.524 -16.599 1.00 37.59 128 VAL A O 1
ATOM 993 N N . HIS A 1 129 ? -21.183 -20.297 -17.674 1.00 31.81 129 HIS A N 1
ATOM 994 C CA . HIS A 1 129 ? -20.486 -21.327 -16.905 1.00 31.81 129 HIS A CA 1
ATOM 995 C C . HIS A 1 129 ? -18.987 -21.301 -17.233 1.00 31.81 129 HIS A C 1
ATOM 997 O O . HIS A 1 129 ? -18.534 -21.896 -18.207 1.00 31.81 129 HIS A O 1
ATOM 1003 N N . GLY A 1 130 ? -18.210 -20.605 -16.404 1.00 38.09 130 GLY A N 1
ATOM 1004 C CA . GLY A 1 130 ? -16.779 -20.845 -16.272 1.00 38.09 130 GLY A CA 1
ATOM 1005 C C . GLY A 1 130 ? -16.561 -21.971 -15.267 1.00 38.09 130 GLY A C 1
ATOM 1006 O O . GLY A 1 130 ? -16.981 -21.867 -14.117 1.00 38.09 130 GLY A O 1
ATOM 1007 N N . THR A 1 131 ? -15.918 -23.054 -15.690 1.00 39.00 131 THR A N 1
ATOM 1008 C CA . THR A 1 131 ? -15.485 -24.142 -14.808 1.00 39.00 131 THR A CA 1
ATOM 1009 C C . THR A 1 131 ? -14.554 -23.588 -13.728 1.00 39.00 131 THR A C 1
ATOM 1011 O O . THR A 1 131 ? -13.435 -23.159 -14.021 1.00 39.00 131 THR A O 1
ATOM 1014 N N . HIS A 1 132 ? -15.017 -23.570 -12.478 1.00 38.28 132 HIS A N 1
ATOM 1015 C CA . HIS A 1 132 ? -14.171 -23.273 -11.329 1.00 38.28 132 HIS A CA 1
ATOM 1016 C C . HIS A 1 132 ? -13.198 -24.442 -11.103 1.00 38.28 132 HIS A C 1
ATOM 1018 O O . HIS A 1 132 ? -13.644 -25.590 -11.107 1.00 38.28 132 HIS A O 1
ATOM 1024 N N . PRO A 1 133 ? -11.891 -24.189 -10.898 1.00 43.81 133 PRO A N 1
ATOM 1025 C CA . PRO A 1 133 ? -10.969 -25.239 -10.482 1.00 43.81 133 PRO A CA 1
ATOM 1026 C C . PRO A 1 133 ? -11.432 -25.815 -9.144 1.00 43.81 133 PRO A C 1
ATOM 1028 O O . PRO A 1 133 ? -11.929 -25.085 -8.278 1.00 43.81 133 PRO A O 1
ATOM 1031 N N . SER A 1 134 ? -11.296 -27.128 -8.989 1.00 58.25 134 SER A N 1
ATOM 1032 C CA . SER A 1 134 ? -11.755 -27.817 -7.794 1.00 58.25 134 SER A CA 1
ATOM 1033 C C . SER A 1 134 ? -10.962 -27.343 -6.571 1.00 58.25 134 SER A C 1
ATOM 1035 O O . SER A 1 134 ? -9.819 -26.886 -6.662 1.00 58.25 134 SER A O 1
ATOM 1037 N N . ARG A 1 135 ? -11.555 -27.473 -5.382 1.00 41.41 135 ARG A N 1
ATOM 1038 C CA . ARG A 1 135 ? -10.887 -27.166 -4.106 1.00 41.41 135 ARG A CA 1
ATOM 1039 C C . ARG A 1 135 ? -9.575 -27.952 -3.931 1.00 41.41 135 ARG A C 1
ATOM 1041 O O . ARG A 1 135 ? -8.670 -27.463 -3.259 1.00 41.41 135 ARG A O 1
ATOM 1048 N N . ALA A 1 136 ? -9.457 -29.119 -4.569 1.00 43.81 136 ALA A N 1
ATOM 1049 C CA . ALA A 1 136 ? -8.236 -29.919 -4.603 1.00 43.81 136 ALA A CA 1
ATOM 1050 C C . ALA A 1 136 ? -7.134 -29.276 -5.468 1.00 43.81 136 ALA A C 1
ATOM 1052 O O . ALA A 1 136 ? -5.980 -29.249 -5.046 1.00 43.81 136 ALA A O 1
ATOM 1053 N N . ASP A 1 137 ? -7.485 -28.663 -6.603 1.00 44.72 137 ASP A N 1
ATOM 1054 C CA . ASP A 1 137 ? -6.526 -27.996 -7.501 1.00 44.72 137 ASP A CA 1
ATOM 1055 C C . ASP A 1 137 ? -5.893 -26.757 -6.852 1.00 44.72 137 ASP A C 1
ATOM 1057 O O . ASP A 1 137 ? -4.704 -26.480 -7.018 1.00 44.72 137 ASP A O 1
ATOM 1061 N N . VAL A 1 138 ? -6.679 -26.020 -6.060 1.00 45.00 138 VAL A N 1
ATOM 1062 C CA . VAL A 1 138 ? -6.191 -24.856 -5.301 1.00 45.00 138 VAL A CA 1
ATOM 1063 C C . VAL A 1 138 ? -5.270 -25.293 -4.160 1.00 45.00 138 VAL A C 1
ATOM 1065 O O . VAL A 1 138 ? -4.240 -24.660 -3.924 1.00 45.00 138 VAL A O 1
ATOM 1068 N N . HIS A 1 139 ? -5.595 -26.396 -3.479 1.00 39.91 139 HIS A N 1
ATOM 1069 C CA . HIS A 1 139 ? -4.768 -26.910 -2.389 1.00 39.91 139 HIS A CA 1
ATOM 1070 C C . HIS A 1 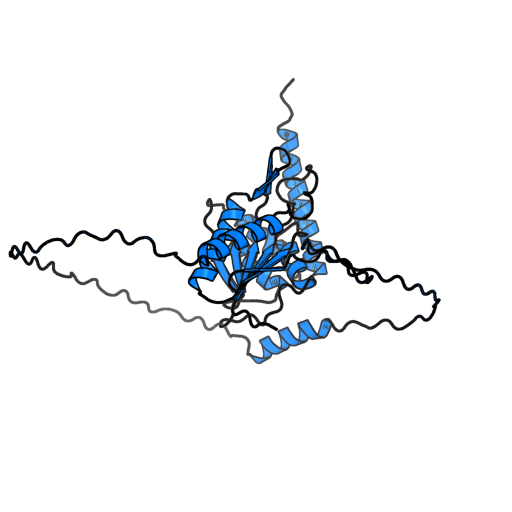139 ? -3.441 -27.488 -2.901 1.00 39.91 139 HIS A C 1
ATOM 1072 O O . HIS A 1 139 ? -2.397 -27.204 -2.320 1.00 39.91 139 HIS A O 1
ATOM 1078 N N . ALA A 1 140 ? -3.457 -28.220 -4.020 1.00 39.84 140 ALA A N 1
ATOM 1079 C CA . ALA A 1 140 ? -2.254 -28.767 -4.646 1.00 39.84 140 ALA A CA 1
ATOM 1080 C C . ALA A 1 140 ? -1.307 -27.664 -5.149 1.00 39.84 140 ALA A C 1
ATOM 1082 O O . ALA A 1 140 ? -0.094 -27.763 -4.963 1.00 39.84 140 ALA A O 1
ATOM 1083 N N . ALA A 1 141 ? -1.846 -26.577 -5.717 1.00 40.12 141 ALA A N 1
ATOM 1084 C CA . ALA A 1 141 ? -1.046 -25.431 -6.145 1.00 40.12 141 ALA A CA 1
ATOM 1085 C C . ALA A 1 141 ? -0.370 -24.702 -4.966 1.00 40.12 141 ALA A C 1
ATOM 1087 O O . ALA A 1 141 ? 0.798 -24.329 -5.076 1.00 40.12 141 ALA A O 1
ATOM 1088 N N . ASN A 1 142 ? -1.062 -24.550 -3.829 1.00 40.31 142 ASN A N 1
ATOM 1089 C CA . ASN A 1 142 ? -0.485 -23.954 -2.617 1.00 40.31 142 ASN A CA 1
ATOM 1090 C C . ASN A 1 142 ? 0.577 -24.857 -1.971 1.00 40.31 142 ASN A C 1
ATOM 1092 O O . ASN A 1 142 ? 1.633 -24.377 -1.564 1.00 40.31 142 ASN A O 1
ATOM 1096 N N . THR A 1 143 ? 0.336 -26.168 -1.898 1.00 41.75 143 THR A N 1
ATOM 1097 C CA . THR A 1 143 ? 1.295 -27.111 -1.304 1.00 41.75 143 THR A CA 1
ATOM 1098 C C . THR A 1 143 ? 2.550 -27.270 -2.170 1.00 41.75 143 THR A C 1
ATOM 1100 O O . THR A 1 143 ? 3.651 -27.324 -1.629 1.00 41.75 143 THR A O 1
ATOM 1103 N N . ALA A 1 144 ? 2.422 -27.259 -3.504 1.00 38.41 144 ALA A N 1
ATOM 1104 C CA . ALA A 1 144 ? 3.568 -27.286 -4.418 1.00 38.41 144 ALA A CA 1
ATOM 1105 C C . ALA A 1 144 ? 4.437 -26.018 -4.324 1.00 38.41 144 ALA A C 1
ATOM 1107 O O . ALA A 1 144 ? 5.654 -26.096 -4.477 1.00 38.41 144 ALA A O 1
ATOM 1108 N N . TRP A 1 145 ? 3.831 -24.861 -4.036 1.00 34.88 145 TRP A N 1
ATOM 1109 C CA . TRP A 1 145 ? 4.562 -23.610 -3.824 1.00 34.88 145 TRP A CA 1
ATOM 1110 C C . TRP A 1 145 ? 5.338 -23.612 -2.495 1.00 34.88 145 TRP A C 1
ATOM 1112 O O . TRP A 1 145 ? 6.511 -23.254 -2.475 1.00 34.88 145 TRP A O 1
ATOM 1122 N N . HIS A 1 146 ? 4.746 -24.112 -1.403 1.00 38.78 146 HIS A N 1
ATOM 1123 C CA . HIS A 1 146 ? 5.439 -24.223 -0.110 1.00 38.78 146 HIS A CA 1
ATOM 1124 C C . HIS A 1 146 ? 6.473 -25.364 -0.047 1.00 38.78 146 HIS A C 1
ATOM 1126 O O . HIS A 1 146 ? 7.487 -25.233 0.638 1.00 38.78 146 HIS A O 1
ATOM 1132 N N . GLY A 1 147 ? 6.268 -26.462 -0.783 1.00 32.28 147 GLY A N 1
ATOM 1133 C CA . GLY A 1 147 ? 7.196 -27.599 -0.825 1.00 32.28 147 GLY A CA 1
ATOM 1134 C C . GLY A 1 147 ? 8.540 -27.296 -1.498 1.00 32.28 147 GLY A C 1
ATOM 1135 O O . GLY A 1 147 ? 9.536 -27.935 -1.178 1.00 32.28 147 GLY A O 1
ATOM 1136 N N . ALA A 1 148 ? 8.607 -26.287 -2.372 1.00 34.94 148 ALA A N 1
ATOM 1137 C CA . ALA A 1 148 ? 9.840 -25.886 -3.059 1.00 34.94 148 ALA A CA 1
ATOM 1138 C C . ALA A 1 148 ? 10.810 -25.051 -2.190 1.00 34.94 148 ALA A C 1
ATOM 1140 O O . ALA A 1 148 ? 11.902 -24.717 -2.647 1.00 34.94 148 ALA A O 1
ATOM 1141 N N . HIS A 1 149 ? 10.435 -24.726 -0.946 1.00 37.25 149 HIS A N 1
ATOM 1142 C CA . HIS A 1 149 ? 11.215 -23.885 -0.029 1.00 37.25 149 HIS A CA 1
ATOM 1143 C C . HIS A 1 149 ? 11.773 -24.632 1.197 1.00 37.25 149 HIS A C 1
ATOM 1145 O O . HIS A 1 149 ? 12.089 -24.010 2.211 1.00 37.25 149 HIS A O 1
ATOM 1151 N N . THR A 1 150 ? 11.962 -25.956 1.121 1.00 33.19 150 THR A N 1
ATOM 1152 C CA . THR A 1 150 ? 12.787 -26.658 2.118 1.00 33.19 150 THR A CA 1
ATOM 1153 C C . THR A 1 150 ? 14.264 -26.370 1.846 1.00 33.19 150 THR A C 1
ATOM 1155 O O . THR A 1 150 ? 14.857 -26.840 0.878 1.00 33.19 150 THR A O 1
ATOM 1158 N N . VAL A 1 151 ? 14.843 -25.532 2.701 1.00 35.06 151 VAL A N 1
ATOM 1159 C CA . VAL A 1 151 ? 16.258 -25.158 2.707 1.00 35.06 151 VAL A CA 1
ATOM 1160 C C . VAL A 1 151 ? 17.123 -26.412 2.867 1.00 35.06 151 VAL A C 1
ATOM 1162 O O . VAL A 1 151 ? 17.055 -27.099 3.883 1.00 35.06 151 VAL A O 1
ATOM 1165 N N . SER A 1 152 ? 17.961 -26.680 1.865 1.00 33.41 152 SER A N 1
ATOM 1166 C CA . SER A 1 152 ? 19.099 -27.597 1.957 1.00 33.41 152 SER A CA 1
ATOM 1167 C C . SER A 1 152 ? 20.052 -27.088 3.041 1.00 33.41 152 SER A C 1
ATOM 1169 O O . SER A 1 152 ? 20.741 -26.086 2.846 1.00 33.41 152 SER A O 1
ATOM 1171 N N . GLY A 1 153 ? 20.058 -27.751 4.199 1.00 30.78 153 GLY A N 1
ATOM 1172 C CA . GLY A 1 153 ? 20.979 -27.475 5.296 1.00 30.78 153 GLY A CA 1
ATOM 1173 C C . GLY A 1 153 ? 22.414 -27.794 4.886 1.00 30.78 153 GLY A C 1
ATOM 1174 O O . GLY A 1 153 ? 22.727 -28.926 4.529 1.00 30.78 153 GLY A O 1
ATOM 1175 N N . ASN A 1 154 ? 23.278 -26.784 4.935 1.00 33.53 154 ASN A N 1
ATOM 1176 C CA . ASN A 1 154 ? 24.714 -26.952 4.771 1.00 33.53 154 ASN A CA 1
ATOM 1177 C C . ASN A 1 154 ? 25.292 -27.457 6.099 1.00 33.53 154 ASN A C 1
ATOM 1179 O O . ASN A 1 154 ? 25.238 -26.756 7.110 1.00 33.53 154 ASN A O 1
ATOM 1183 N N . ALA A 1 155 ? 25.821 -28.677 6.089 1.00 34.28 155 ALA A N 1
ATOM 1184 C CA . ALA A 1 155 ? 26.611 -29.233 7.174 1.00 34.28 155 ALA A CA 1
ATOM 1185 C C . ALA A 1 155 ? 28.080 -28.808 7.026 1.00 34.28 155 ALA A C 1
ATOM 1187 O O . ALA A 1 155 ? 28.644 -28.906 5.938 1.00 34.28 155 ALA A O 1
ATOM 1188 N N . GLY A 1 156 ? 28.698 -28.415 8.143 1.00 31.14 156 GLY A N 1
ATOM 1189 C CA . GLY A 1 156 ? 30.152 -28.427 8.323 1.00 31.14 156 GLY A CA 1
ATOM 1190 C C . GLY A 1 156 ? 30.793 -27.064 8.592 1.00 31.14 156 GLY A C 1
ATOM 1191 O O . GLY A 1 156 ? 30.982 -26.277 7.673 1.00 31.14 156 GLY A O 1
ATOM 1192 N N . ALA A 1 157 ? 31.185 -26.817 9.843 1.00 30.53 157 ALA A N 1
ATOM 1193 C CA . ALA A 1 157 ? 32.593 -26.747 10.264 1.00 30.53 157 ALA A CA 1
ATOM 1194 C C . ALA A 1 157 ? 32.690 -26.288 11.731 1.00 30.53 157 ALA A C 1
ATOM 1196 O O . ALA A 1 157 ? 31.869 -25.514 12.216 1.00 30.53 157 ALA A O 1
ATOM 1197 N N . ALA A 1 158 ? 33.678 -26.850 12.418 1.00 33.88 158 ALA A N 1
ATOM 1198 C CA . ALA A 1 158 ? 33.863 -26.886 13.860 1.00 33.88 158 ALA A CA 1
ATOM 1199 C C . ALA A 1 158 ? 34.690 -25.714 14.429 1.00 33.88 158 ALA A C 1
ATOM 1201 O O . ALA A 1 158 ? 35.357 -25.003 13.686 1.00 33.88 158 ALA A O 1
ATOM 1202 N N . ASP A 1 159 ? 34.642 -25.629 15.765 1.00 36.41 159 ASP A N 1
ATOM 1203 C CA . ASP A 1 159 ? 35.651 -25.162 16.732 1.00 36.41 159 ASP A CA 1
ATOM 1204 C C . ASP A 1 159 ? 36.350 -23.803 16.555 1.00 36.41 159 ASP A C 1
ATOM 1206 O O . ASP A 1 159 ? 37.191 -23.615 15.682 1.00 36.41 159 ASP A O 1
ATOM 1210 N N . ALA A 1 160 ? 36.136 -22.917 17.538 1.00 32.16 160 ALA A N 1
ATOM 1211 C CA . ALA A 1 160 ? 37.179 -22.556 18.511 1.00 32.16 160 ALA A CA 1
ATOM 1212 C C . ALA A 1 160 ? 36.623 -21.634 19.620 1.00 32.16 160 ALA A C 1
ATOM 1214 O O . ALA A 1 160 ? 36.115 -20.546 19.358 1.00 32.16 160 ALA A O 1
ATOM 1215 N N . THR A 1 161 ? 36.783 -22.063 20.873 1.00 40.00 161 THR A N 1
ATOM 1216 C CA . THR A 1 161 ? 36.775 -21.221 22.093 1.00 40.00 161 THR A CA 1
ATOM 1217 C C . THR A 1 161 ? 38.203 -20.704 22.338 1.00 40.00 161 THR A C 1
ATOM 1219 O O . THR A 1 161 ? 39.140 -21.401 21.942 1.00 40.00 161 THR A O 1
ATOM 1222 N N . PRO A 1 162 ? 38.428 -19.525 22.962 1.00 49.34 162 PRO A N 1
ATOM 1223 C CA . PRO A 1 162 ? 38.360 -19.351 24.433 1.00 49.34 162 PRO A CA 1
ATOM 1224 C C . PRO A 1 162 ? 37.720 -17.989 24.829 1.00 49.34 162 PRO A C 1
ATOM 1226 O O . PRO A 1 162 ? 37.597 -17.101 23.999 1.00 49.34 162 PRO A O 1
ATOM 1229 N N . GLY A 1 163 ? 37.178 -17.724 26.021 1.00 33.75 163 GLY A N 1
ATOM 1230 C CA . GLY A 1 163 ? 37.665 -17.960 27.383 1.00 33.75 163 GLY A CA 1
ATOM 1231 C C . GLY A 1 163 ? 38.076 -16.608 27.999 1.00 33.75 163 GLY A C 1
ATOM 1232 O O . GLY A 1 163 ? 39.008 -15.987 27.504 1.00 33.75 163 GLY A O 1
ATOM 1233 N N . GLY A 1 164 ? 37.397 -16.139 29.057 1.00 32.12 164 GLY A N 1
ATOM 1234 C CA . GLY A 1 164 ? 37.829 -14.950 29.814 1.00 32.12 164 GLY A CA 1
ATOM 1235 C C . GLY A 1 164 ? 36.709 -14.223 30.559 1.00 32.12 164 GLY A C 1
ATOM 1236 O O . GLY A 1 164 ? 35.880 -13.558 29.952 1.00 32.12 164 GLY A O 1
ATOM 1237 N N . ALA A 1 165 ? 36.695 -14.377 31.880 1.00 37.56 165 ALA A N 1
ATOM 1238 C CA . ALA A 1 165 ? 35.770 -13.762 32.825 1.00 37.56 165 ALA A CA 1
ATOM 1239 C C . ALA A 1 165 ? 36.137 -12.302 33.145 1.00 37.56 165 ALA A C 1
ATOM 1241 O O . ALA A 1 165 ? 37.322 -11.996 33.192 1.00 37.56 165 ALA A O 1
ATOM 1242 N N . ASP A 1 166 ? 35.152 -11.469 33.510 1.00 36.50 166 ASP A N 1
ATOM 1243 C CA . ASP A 1 166 ? 35.275 -10.656 34.729 1.00 36.50 166 ASP A CA 1
ATOM 1244 C C . ASP A 1 166 ? 33.913 -10.197 35.287 1.00 36.50 166 ASP A C 1
ATOM 1246 O O . ASP A 1 166 ? 32.978 -9.888 34.546 1.00 36.50 166 ASP A O 1
ATOM 1250 N N . ARG A 1 167 ? 33.808 -10.190 36.620 1.00 41.38 167 ARG A N 1
ATOM 1251 C CA . ARG A 1 167 ? 32.664 -9.727 37.418 1.00 41.38 167 ARG A CA 1
ATOM 1252 C C . ARG A 1 167 ? 32.901 -8.278 37.831 1.00 41.38 167 ARG A C 1
ATOM 1254 O O . ARG A 1 167 ? 33.907 -7.978 38.457 1.00 41.38 167 ARG A O 1
ATOM 1261 N N . GLY A 1 168 ? 31.900 -7.421 37.652 1.00 32.41 168 GLY A N 1
ATOM 1262 C CA . GLY A 1 168 ? 31.874 -6.088 38.254 1.00 32.41 168 GLY A CA 1
ATOM 1263 C C . GLY A 1 168 ? 30.448 -5.641 38.543 1.00 32.41 168 GLY A C 1
ATOM 1264 O O . GLY A 1 168 ? 29.715 -5.267 37.639 1.00 32.41 168 GLY A O 1
ATOM 1265 N N . ASN A 1 169 ? 30.062 -5.714 39.812 1.00 36.09 169 ASN A N 1
ATOM 1266 C CA . ASN A 1 169 ? 28.767 -5.315 40.353 1.00 36.09 169 ASN A CA 1
ATOM 1267 C C . ASN A 1 169 ? 28.806 -3.819 40.728 1.00 36.09 169 ASN A C 1
ATOM 1269 O O . ASN A 1 169 ? 29.717 -3.437 41.465 1.00 36.09 169 ASN A O 1
ATOM 1273 N N . ARG A 1 170 ? 27.837 -2.993 40.297 1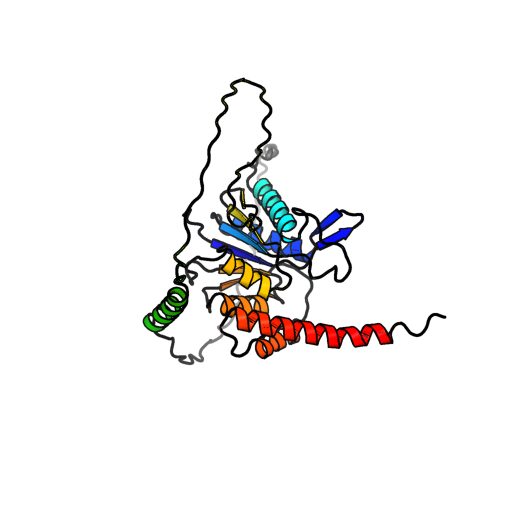.00 34.34 170 ARG A N 1
ATOM 1274 C CA . ARG A 1 170 ? 27.319 -1.847 41.080 1.00 34.34 170 ARG A CA 1
ATOM 1275 C C . ARG A 1 170 ? 26.058 -1.221 40.479 1.00 34.34 170 ARG A C 1
ATOM 1277 O O . ARG A 1 170 ? 25.855 -1.175 39.273 1.00 34.34 170 ARG A O 1
ATOM 1284 N N . GLU A 1 171 ? 25.238 -0.776 41.415 1.00 31.56 171 GLU A N 1
ATOM 1285 C CA . GLU A 1 171 ? 23.832 -0.403 41.365 1.00 31.56 171 GLU A CA 1
ATOM 1286 C C . GLU A 1 171 ? 23.533 1.056 40.954 1.00 31.56 171 GLU A C 1
ATOM 1288 O O . GLU A 1 171 ? 24.336 1.956 41.181 1.00 31.56 171 GLU A O 1
ATOM 1293 N N . LEU A 1 172 ? 22.282 1.229 40.492 1.00 33.03 172 LEU A N 1
ATOM 1294 C CA . LEU A 1 172 ? 21.338 2.355 40.646 1.00 33.03 172 LEU A CA 1
ATOM 1295 C C . LEU A 1 172 ? 21.569 3.699 39.919 1.00 33.03 172 LEU A C 1
ATOM 1297 O O . LEU A 1 172 ? 22.448 4.491 40.238 1.00 33.03 172 LEU A O 1
ATOM 1301 N N . GLY A 1 173 ? 20.604 4.012 39.042 1.00 28.33 173 GLY A N 1
ATOM 1302 C CA . GLY A 1 173 ? 20.327 5.344 38.496 1.00 28.33 173 GLY A CA 1
ATOM 1303 C C . GLY A 1 173 ? 19.163 5.316 37.497 1.00 28.33 173 GLY A C 1
ATOM 1304 O O . GLY A 1 173 ? 19.361 5.085 36.311 1.00 28.33 173 GLY A O 1
ATOM 1305 N N . VAL A 1 174 ? 17.938 5.507 37.990 1.00 34.19 174 VAL A N 1
ATOM 1306 C CA . VAL A 1 174 ? 16.675 5.529 37.232 1.00 34.19 174 VAL A CA 1
ATOM 1307 C C . VAL A 1 174 ? 16.588 6.770 36.334 1.00 34.19 174 VAL A C 1
ATOM 1309 O O . VAL A 1 174 ? 16.433 7.863 36.862 1.00 34.19 174 VAL A O 1
ATOM 1312 N N . VAL A 1 175 ? 16.591 6.592 35.005 1.00 30.22 175 VAL A N 1
ATOM 1313 C CA . VAL A 1 175 ? 15.808 7.373 34.017 1.00 30.22 175 VAL A CA 1
ATOM 1314 C C . VAL A 1 175 ? 15.530 6.442 32.828 1.00 30.22 175 VAL A C 1
ATOM 1316 O O . VAL A 1 175 ? 16.455 5.953 32.185 1.00 30.22 175 VAL A O 1
ATOM 1319 N N . GLY A 1 176 ? 14.257 6.139 32.563 1.00 28.53 176 GLY A N 1
ATOM 1320 C CA . GLY A 1 176 ? 13.838 5.171 31.548 1.00 28.53 176 GLY A CA 1
ATOM 1321 C C . GLY A 1 176 ? 14.073 5.654 30.116 1.00 28.53 176 GLY A C 1
ATOM 1322 O O . GLY A 1 176 ? 13.187 6.249 29.513 1.00 28.53 176 GLY A O 1
ATOM 1323 N N . ALA A 1 177 ? 15.244 5.344 29.564 1.00 26.80 177 ALA A N 1
ATOM 1324 C CA . ALA A 1 177 ? 15.486 5.269 28.128 1.00 26.80 177 ALA A CA 1
ATOM 1325 C C . ALA A 1 177 ? 15.519 3.785 27.734 1.00 26.80 177 ALA A C 1
ATOM 1327 O O . ALA A 1 177 ? 16.377 3.032 28.195 1.00 26.80 177 ALA A O 1
ATOM 1328 N N . MET A 1 178 ? 14.569 3.339 26.910 1.00 25.77 178 MET A N 1
ATOM 1329 C CA . MET A 1 178 ? 14.593 1.986 26.350 1.00 25.77 178 MET A CA 1
ATOM 1330 C C . MET A 1 178 ? 15.712 1.890 25.305 1.00 25.77 178 MET A C 1
ATOM 1332 O O . MET A 1 178 ? 15.538 2.242 24.143 1.00 25.77 178 MET A O 1
ATOM 1336 N N . SER A 1 179 ? 16.874 1.422 25.754 1.00 25.80 179 SER A N 1
ATOM 1337 C CA . SER A 1 179 ? 17.982 0.956 24.924 1.00 25.80 179 SER A CA 1
ATOM 1338 C C . SER A 1 179 ? 17.776 -0.528 24.611 1.00 25.80 179 SER A C 1
ATOM 1340 O O . SER A 1 179 ? 17.665 -1.342 25.527 1.00 25.80 179 SER A O 1
ATOM 1342 N N . TRP A 1 180 ? 17.721 -0.887 23.327 1.00 29.23 180 TRP A N 1
ATOM 1343 C CA . TRP A 1 180 ? 17.824 -2.274 22.870 1.00 29.23 180 TRP A CA 1
ATOM 1344 C C . TRP A 1 180 ? 19.229 -2.501 22.309 1.00 29.23 180 TRP A C 1
ATOM 1346 O O . TRP A 1 180 ? 19.524 -2.147 21.171 1.00 29.23 180 TRP A O 1
ATOM 1356 N N . ALA A 1 181 ? 20.097 -3.110 23.117 1.00 32.16 181 ALA A N 1
ATOM 1357 C CA . ALA A 1 181 ? 21.371 -3.665 22.680 1.00 32.16 181 ALA A CA 1
ATOM 1358 C C . ALA A 1 181 ? 21.358 -5.175 22.952 1.00 32.16 181 ALA A C 1
ATOM 1360 O O . ALA A 1 181 ? 21.556 -5.621 24.078 1.00 32.16 181 ALA A O 1
ATOM 1361 N N . GLY A 1 182 ? 21.096 -5.960 21.907 1.00 33.03 182 GLY A N 1
ATOM 1362 C CA . GLY A 1 182 ? 21.266 -7.410 21.899 1.00 33.03 182 GLY A CA 1
ATOM 1363 C C . GLY A 1 182 ? 22.292 -7.784 20.839 1.00 33.03 182 GLY A C 1
ATOM 1364 O O . GLY A 1 182 ? 21.975 -7.824 19.654 1.00 33.03 182 GLY A O 1
ATOM 1365 N N . ALA A 1 183 ? 23.531 -8.022 21.265 1.00 36.56 183 ALA A N 1
ATOM 1366 C CA . ALA A 1 183 ? 24.608 -8.506 20.416 1.00 36.56 183 ALA A CA 1
ATOM 1367 C C . ALA A 1 183 ? 24.401 -10.000 20.117 1.00 36.56 183 ALA A C 1
ATOM 1369 O O . ALA A 1 183 ? 24.600 -10.857 20.973 1.00 36.56 183 ALA A O 1
ATOM 1370 N N . GLY A 1 184 ? 24.006 -10.302 18.884 1.00 30.77 184 GLY A N 1
ATOM 1371 C CA . GLY A 1 184 ? 23.987 -11.648 18.323 1.00 30.77 184 GLY A CA 1
ATOM 1372 C C . GLY A 1 184 ? 24.071 -11.539 16.807 1.00 30.77 184 GLY A C 1
ATOM 1373 O O . GLY A 1 184 ? 23.145 -11.041 16.176 1.00 30.77 184 GLY A O 1
ATOM 1374 N N . GLY A 1 185 ? 25.203 -11.946 16.230 1.00 35.34 185 GLY A N 1
ATOM 1375 C CA . GLY A 1 185 ? 25.524 -11.847 14.803 1.00 35.34 185 GLY A CA 1
ATOM 1376 C C . GLY A 1 185 ? 24.690 -12.767 13.906 1.00 35.34 185 GLY A C 1
ATOM 1377 O O . GLY A 1 185 ? 25.226 -13.662 13.262 1.00 35.34 185 GLY A O 1
ATOM 1378 N N . GLY A 1 186 ? 23.382 -12.536 13.843 1.00 32.41 186 GLY A N 1
ATOM 1379 C CA . GLY A 1 186 ? 22.484 -13.028 12.804 1.00 32.41 186 GLY A CA 1
ATOM 1380 C C . GLY A 1 186 ? 21.989 -11.829 12.007 1.00 32.41 186 GLY A C 1
ATOM 1381 O O . GLY A 1 186 ? 21.626 -10.830 12.612 1.00 32.41 186 GLY A O 1
ATOM 1382 N N . ARG A 1 187 ? 22.059 -11.909 10.668 1.00 35.41 187 ARG A N 1
ATOM 1383 C CA . ARG A 1 187 ? 21.638 -10.894 9.677 1.00 35.41 187 ARG A CA 1
ATOM 1384 C C . ARG A 1 187 ? 20.891 -9.710 10.303 1.00 35.41 187 ARG A C 1
ATOM 1386 O O . ARG A 1 187 ? 19.714 -9.836 10.626 1.00 35.41 187 ARG A O 1
ATOM 1393 N N . VAL A 1 188 ? 21.564 -8.563 10.407 1.00 36.03 188 VAL A N 1
ATOM 1394 C CA . VAL A 1 188 ? 20.937 -7.268 10.710 1.00 36.03 188 VAL A CA 1
ATOM 1395 C C . VAL A 1 188 ? 20.087 -6.869 9.495 1.00 36.03 188 VAL A C 1
ATOM 1397 O O . VAL A 1 188 ? 20.435 -5.991 8.712 1.0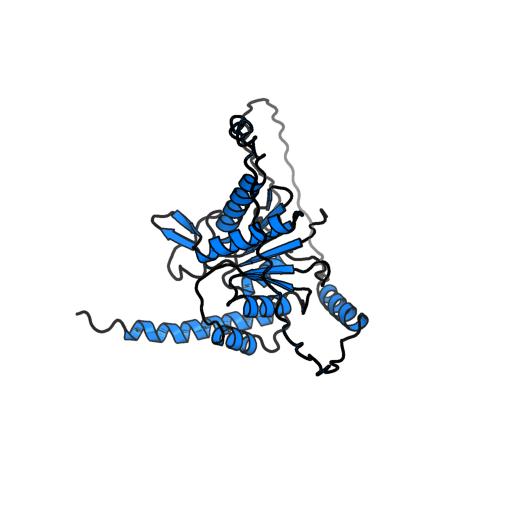0 36.03 188 VAL A O 1
ATOM 1400 N N . GLY A 1 189 ? 19.012 -7.617 9.252 1.00 38.19 189 GLY A N 1
ATOM 1401 C CA . GLY A 1 189 ? 17.914 -7.188 8.409 1.00 38.19 189 GLY A CA 1
ATOM 1402 C C . GLY A 1 189 ? 17.184 -6.130 9.209 1.00 38.19 189 GLY A C 1
ATOM 1403 O O . GLY A 1 189 ? 16.696 -6.435 10.293 1.00 38.19 189 GLY A O 1
ATOM 1404 N N . LEU A 1 190 ? 17.222 -4.890 8.717 1.00 43.44 190 LEU A N 1
ATOM 1405 C CA . LEU A 1 190 ? 16.502 -3.741 9.259 1.00 43.44 190 LEU A CA 1
ATOM 1406 C C . LEU A 1 190 ? 15.152 -4.183 9.829 1.00 43.44 190 LEU A C 1
ATOM 1408 O O . LEU A 1 190 ? 14.285 -4.653 9.098 1.00 43.44 190 LEU A O 1
ATOM 1412 N N . VAL A 1 191 ? 15.043 -4.081 11.150 1.00 47.03 191 VAL A N 1
ATOM 1413 C CA . VAL A 1 191 ? 13.854 -4.433 11.915 1.00 47.03 191 VAL A CA 1
ATOM 1414 C C . VAL A 1 191 ? 12.751 -3.500 11.441 1.00 47.03 191 VAL A C 1
ATOM 1416 O O . VAL A 1 191 ? 12.864 -2.289 11.616 1.00 47.03 191 VAL A O 1
ATOM 1419 N N . ALA A 1 192 ? 11.720 -4.044 10.797 1.00 57.00 192 ALA A N 1
ATOM 1420 C CA . ALA A 1 192 ? 10.498 -3.296 10.562 1.00 57.00 192 ALA A CA 1
ATOM 1421 C C . ALA A 1 192 ? 10.023 -2.755 11.917 1.00 57.00 192 ALA A C 1
ATOM 1423 O O . ALA A 1 192 ? 9.832 -3.535 12.855 1.00 57.00 192 ALA A O 1
ATOM 1424 N N . GLU A 1 193 ? 9.894 -1.434 12.047 1.00 61.16 193 GLU A N 1
ATOM 1425 C CA . GLU A 1 193 ? 9.339 -0.844 13.262 1.00 61.16 193 GLU A CA 1
ATOM 1426 C C . GLU A 1 193 ? 7.923 -1.399 13.432 1.00 61.16 193 GLU A C 1
ATOM 1428 O O . GLU A 1 193 ? 7.093 -1.295 12.526 1.00 61.16 193 GLU A O 1
ATOM 1433 N N . CYS A 1 194 ? 7.696 -2.081 14.555 1.00 57.56 194 CYS A N 1
ATOM 1434 C CA . CYS A 1 194 ? 6.416 -2.672 14.899 1.00 57.56 194 CYS A CA 1
ATOM 1435 C C . CYS A 1 194 ? 5.838 -1.898 16.077 1.00 57.56 194 CYS A C 1
ATOM 1437 O O . CYS A 1 194 ? 6.405 -1.912 17.171 1.00 57.56 194 CYS A O 1
ATOM 1439 N N . GLU A 1 195 ? 4.718 -1.218 15.851 1.00 75.88 195 GLU A N 1
ATOM 1440 C CA . GLU A 1 195 ? 4.015 -0.469 16.889 1.00 75.88 195 GLU A CA 1
ATOM 1441 C C . GLU A 1 195 ? 2.607 -1.035 17.068 1.00 75.88 195 GLU A C 1
ATOM 1443 O O . GLU A 1 195 ? 1.874 -1.233 16.095 1.00 75.88 195 GLU A O 1
ATOM 1448 N N . LEU A 1 196 ? 2.220 -1.309 18.319 1.00 76.00 196 LEU A N 1
ATOM 1449 C CA . LEU A 1 196 ? 0.871 -1.754 18.649 1.00 76.00 196 LEU A CA 1
ATOM 1450 C C . LEU A 1 196 ? 0.038 -0.571 19.144 1.00 76.00 196 LEU A C 1
ATOM 1452 O O . LEU A 1 196 ? 0.222 -0.103 20.265 1.00 76.00 196 LEU A O 1
ATOM 1456 N N . VAL A 1 197 ? -0.912 -0.114 18.327 1.00 77.31 197 VAL A N 1
ATOM 1457 C CA . VAL A 1 197 ? -1.761 1.051 18.627 1.00 77.31 197 VAL A CA 1
ATOM 1458 C C . VAL A 1 197 ? -3.224 0.665 18.488 1.00 77.31 197 VAL A C 1
ATOM 1460 O O . VAL A 1 197 ? -3.648 0.188 17.438 1.00 77.31 197 VAL A O 1
ATOM 1463 N N . ALA A 1 198 ? -4.013 0.850 19.552 1.00 80.69 198 ALA A N 1
ATOM 1464 C CA . ALA A 1 198 ? -5.441 0.506 19.574 1.00 80.69 198 ALA A CA 1
ATOM 1465 C C . ALA A 1 198 ? -5.733 -0.949 19.130 1.00 80.69 198 ALA A C 1
ATOM 1467 O O . ALA A 1 198 ? -6.704 -1.228 18.428 1.00 80.69 198 ALA A O 1
ATOM 1468 N N . GLY A 1 199 ? -4.852 -1.886 19.502 1.00 86.06 199 GLY A N 1
ATOM 1469 C CA . GLY A 1 199 ? -4.946 -3.296 19.107 1.00 86.06 199 GLY A CA 1
ATOM 1470 C C . GLY A 1 199 ? -4.535 -3.589 17.660 1.00 86.06 199 GLY A C 1
ATOM 1471 O O . GLY A 1 199 ? -4.628 -4.735 17.232 1.00 86.06 199 GLY A O 1
ATOM 1472 N N . CYS A 1 200 ? -4.072 -2.595 16.905 1.00 92.31 200 CYS A N 1
ATOM 1473 C CA . CYS A 1 200 ? -3.555 -2.774 15.554 1.00 92.31 200 CYS A CA 1
ATOM 1474 C C . CYS A 1 200 ? -2.035 -2.895 15.570 1.00 92.31 200 CYS A C 1
ATOM 1476 O O . CYS A 1 200 ? -1.377 -2.203 16.336 1.00 92.31 200 CYS A O 1
ATOM 1478 N N . GLU A 1 201 ? -1.491 -3.754 14.716 1.00 94.38 201 GLU A N 1
ATOM 1479 C CA . GLU A 1 201 ? -0.049 -3.880 14.496 1.00 94.38 201 GLU A CA 1
ATOM 1480 C C . GLU A 1 201 ? 0.337 -3.076 13.260 1.00 94.38 201 GLU A C 1
ATOM 1482 O O . GLU A 1 201 ? -0.176 -3.335 12.168 1.00 94.38 201 GLU A O 1
ATOM 1487 N N . LEU A 1 202 ? 1.217 -2.097 13.428 1.00 95.38 202 LEU A N 1
ATOM 1488 C CA . LEU A 1 202 ? 1.715 -1.249 12.353 1.00 95.38 202 LEU A CA 1
ATOM 1489 C C . LEU A 1 202 ? 3.130 -1.683 11.998 1.00 95.38 202 LEU A C 1
ATOM 1491 O O . LEU A 1 202 ? 3.941 -1.863 12.896 1.00 95.38 202 LEU A O 1
ATOM 1495 N N . VAL A 1 203 ? 3.413 -1.859 10.708 1.00 95.62 203 VAL A N 1
ATOM 1496 C CA . VAL A 1 203 ? 4.702 -2.362 10.213 1.00 95.62 203 VAL A CA 1
ATOM 1497 C C . VAL A 1 203 ? 5.161 -1.526 9.023 1.00 95.62 203 VAL A C 1
ATOM 1499 O O . VAL A 1 203 ? 4.356 -1.254 8.133 1.00 95.62 203 VAL A O 1
ATOM 1502 N N . ALA A 1 204 ? 6.442 -1.155 8.970 1.00 95.81 204 ALA A N 1
ATOM 1503 C CA . ALA A 1 204 ? 7.034 -0.414 7.853 1.00 95.81 204 ALA A CA 1
ATOM 1504 C C . ALA A 1 204 ? 8.053 -1.250 7.053 1.00 95.81 204 ALA A C 1
ATOM 1506 O O . ALA A 1 204 ? 8.997 -1.801 7.610 1.00 95.81 204 ALA A O 1
ATOM 1507 N N . GLU A 1 205 ? 7.891 -1.288 5.727 1.00 95.06 205 GLU A N 1
ATOM 1508 C CA . GLU A 1 205 ? 8.857 -1.821 4.760 1.00 95.06 205 GLU A CA 1
ATOM 1509 C C . GLU A 1 205 ? 9.403 -0.668 3.899 1.00 95.06 205 GLU A C 1
ATOM 1511 O O . GLU A 1 205 ? 8.671 -0.011 3.151 1.00 95.06 205 GLU A O 1
ATOM 1516 N N . VAL A 1 206 ? 10.705 -0.403 4.022 1.00 94.06 206 VAL A N 1
ATOM 1517 C CA . VAL A 1 206 ? 11.339 0.852 3.572 1.00 94.06 206 VAL A CA 1
ATOM 1518 C C . VAL A 1 206 ? 12.384 0.689 2.465 1.00 94.06 206 VAL A C 1
ATOM 1520 O O . VAL A 1 206 ? 13.071 1.650 2.102 1.00 94.06 206 VAL A O 1
ATOM 1523 N N . ARG A 1 207 ? 12.601 -0.530 1.969 1.00 89.62 207 ARG A N 1
ATOM 1524 C CA . ARG A 1 207 ? 13.701 -0.862 1.047 1.00 89.62 207 ARG A CA 1
ATOM 1525 C C . ARG A 1 207 ? 13.276 -0.759 -0.408 1.00 89.62 207 ARG A C 1
ATOM 1527 O O . ARG A 1 207 ? 14.119 -0.614 -1.295 1.00 89.62 207 ARG A O 1
ATOM 1534 N N . SER A 1 208 ? 11.982 -0.854 -0.653 1.00 85.38 208 SER A N 1
ATOM 1535 C CA . SER A 1 208 ? 11.457 -1.043 -1.991 1.00 85.38 208 SER A CA 1
ATOM 1536 C C . SER A 1 208 ? 11.475 0.215 -2.850 1.00 85.38 208 SER A C 1
ATOM 1538 O O . SER A 1 208 ? 11.180 1.326 -2.401 1.00 85.38 208 SER A O 1
ATOM 1540 N N . ARG A 1 209 ? 11.809 0.033 -4.131 1.00 86.19 209 ARG A N 1
ATOM 1541 C CA . ARG A 1 209 ? 11.890 1.118 -5.118 1.00 86.19 209 ARG A CA 1
ATOM 1542 C C . ARG A 1 209 ? 10.756 1.091 -6.134 1.00 86.19 209 ARG A C 1
ATOM 1544 O O . ARG A 1 209 ? 10.630 1.994 -6.960 1.00 86.19 209 ARG A O 1
ATOM 1551 N N . SER A 1 210 ? 9.923 0.063 -6.092 1.00 89.38 210 SER A N 1
ATOM 1552 C CA . SER A 1 210 ? 8.801 -0.116 -7.000 1.00 89.38 210 SER A CA 1
ATOM 1553 C C . SER A 1 210 ? 7.703 -0.939 -6.342 1.00 89.38 210 SER A C 1
ATOM 1555 O O . SER A 1 210 ? 7.950 -1.729 -5.442 1.00 89.38 210 SER A O 1
ATOM 1557 N N . THR A 1 211 ? 6.485 -0.854 -6.869 1.00 92.25 211 THR A N 1
ATOM 1558 C CA . THR A 1 211 ? 5.350 -1.650 -6.377 1.00 92.25 211 THR A CA 1
ATOM 1559 C C . THR A 1 211 ? 5.581 -3.167 -6.439 1.00 92.25 211 THR A C 1
ATOM 1561 O O . THR A 1 211 ? 5.004 -3.896 -5.636 1.00 92.25 211 THR A O 1
ATOM 1564 N N . LEU A 1 212 ? 6.383 -3.670 -7.385 1.00 93.75 212 LEU A N 1
ATOM 1565 C CA . LEU A 1 212 ? 6.707 -5.098 -7.435 1.00 93.75 212 LEU A CA 1
ATOM 1566 C C . LEU A 1 212 ? 7.768 -5.457 -6.390 1.00 93.75 212 LEU A C 1
ATOM 1568 O O . LEU A 1 212 ? 7.598 -6.465 -5.710 1.00 93.75 212 LEU A O 1
ATOM 1572 N N . GLU A 1 213 ? 8.810 -4.635 -6.226 1.00 92.06 213 GLU A N 1
ATOM 1573 C CA . GLU A 1 213 ? 9.793 -4.818 -5.153 1.00 92.06 213 GLU A CA 1
ATOM 1574 C C . GLU A 1 213 ? 9.131 -4.771 -3.776 1.00 92.06 213 GLU A C 1
ATOM 1576 O O . GLU A 1 213 ? 9.436 -5.642 -2.969 1.00 92.06 213 GLU A O 1
ATOM 1581 N N . ASN A 1 214 ? 8.165 -3.862 -3.568 1.00 92.75 214 ASN A N 1
ATOM 1582 C CA . ASN A 1 214 ? 7.329 -3.807 -2.367 1.00 92.75 214 ASN A CA 1
ATOM 1583 C C . ASN A 1 214 ? 6.780 -5.202 -2.049 1.00 92.75 214 ASN A C 1
ATOM 1585 O O . ASN A 1 214 ? 7.062 -5.773 -1.006 1.00 92.75 214 ASN A O 1
ATOM 1589 N N . LEU A 1 215 ? 6.038 -5.799 -2.983 1.00 95.25 215 LEU A N 1
ATOM 1590 C CA . LEU A 1 215 ? 5.402 -7.100 -2.769 1.00 95.25 215 LEU A CA 1
ATOM 1591 C C . LEU A 1 215 ? 6.403 -8.238 -2.549 1.00 95.25 215 LEU A C 1
ATOM 1593 O O . LEU A 1 215 ? 6.142 -9.119 -1.738 1.00 95.25 215 LEU A O 1
ATOM 1597 N N . LEU A 1 216 ? 7.527 -8.234 -3.265 1.00 94.56 216 LEU A N 1
ATOM 1598 C CA . LEU A 1 216 ? 8.550 -9.269 -3.121 1.00 94.56 216 LEU A CA 1
ATOM 1599 C C . LEU A 1 216 ? 9.254 -9.183 -1.766 1.00 94.56 216 LEU A C 1
ATOM 1601 O O . LEU A 1 216 ? 9.428 -10.206 -1.112 1.00 94.56 216 LEU A O 1
ATOM 1605 N N . ASN A 1 217 ? 9.611 -7.975 -1.328 1.00 93.38 217 ASN A N 1
ATOM 1606 C CA . ASN A 1 217 ? 10.247 -7.760 -0.031 1.00 93.38 217 ASN A CA 1
ATOM 1607 C C . ASN A 1 217 ? 9.282 -8.107 1.112 1.00 93.38 217 ASN A C 1
ATOM 1609 O O . ASN A 1 217 ? 9.690 -8.757 2.066 1.00 93.38 217 ASN A O 1
ATOM 1613 N N . LEU A 1 218 ? 7.987 -7.789 0.977 1.00 94.31 218 LEU A N 1
ATOM 1614 C CA . LEU A 1 218 ? 6.963 -8.189 1.949 1.00 94.31 218 LEU A CA 1
ATOM 1615 C C . LEU A 1 218 ? 6.894 -9.715 2.150 1.00 94.31 218 LEU A C 1
ATOM 1617 O O . LEU A 1 218 ? 6.705 -10.169 3.279 1.00 94.31 218 LEU A O 1
ATOM 1621 N N . VAL A 1 219 ? 7.018 -10.503 1.075 1.00 94.25 219 VAL A N 1
ATOM 1622 C CA . VAL A 1 219 ? 7.049 -11.978 1.148 1.00 94.25 219 VAL A CA 1
ATOM 1623 C C . VAL A 1 219 ? 8.363 -12.465 1.746 1.00 94.25 219 VAL A C 1
ATOM 1625 O O . VAL A 1 219 ? 8.351 -13.304 2.642 1.00 94.25 219 VAL A O 1
ATOM 1628 N N . GLU A 1 220 ? 9.486 -11.932 1.263 1.00 93.38 220 GLU A N 1
ATOM 1629 C CA . GLU A 1 220 ? 10.834 -12.302 1.704 1.00 93.38 220 GLU A CA 1
ATOM 1630 C C . GLU A 1 220 ? 11.033 -12.061 3.207 1.00 93.38 220 GLU A C 1
ATOM 1632 O O . GLU A 1 220 ? 11.634 -12.883 3.896 1.00 93.38 220 GLU A O 1
ATOM 1637 N N . GLU A 1 221 ? 10.479 -10.966 3.725 1.00 92.06 221 GLU A N 1
ATOM 1638 C CA . GLU A 1 221 ? 10.548 -10.584 5.138 1.00 92.06 221 GLU A CA 1
ATOM 1639 C C . GLU A 1 221 ? 9.428 -11.222 5.983 1.00 92.06 221 GLU A C 1
ATOM 1641 O O . GLU A 1 221 ? 9.365 -11.014 7.193 1.00 92.06 221 GLU A O 1
ATOM 1646 N N . GLY A 1 222 ? 8.539 -12.020 5.377 1.00 93.12 222 GLY A N 1
ATOM 1647 C CA . GLY A 1 222 ? 7.447 -12.696 6.084 1.00 93.12 222 GLY A CA 1
ATOM 1648 C C . GLY A 1 222 ? 6.394 -11.742 6.663 1.00 93.12 222 GLY A C 1
ATOM 1649 O O . GLY A 1 222 ? 5.639 -12.116 7.562 1.00 93.12 222 GLY A O 1
ATOM 1650 N N . LEU A 1 223 ? 6.320 -10.510 6.150 1.00 92.06 223 LEU A N 1
ATOM 1651 C CA . LEU A 1 223 ? 5.360 -9.493 6.594 1.00 92.06 223 LEU A CA 1
ATOM 1652 C C . LEU A 1 223 ? 3.940 -9.800 6.099 1.00 92.06 223 LEU A C 1
ATOM 1654 O O . LEU A 1 223 ? 2.949 -9.403 6.722 1.00 92.06 223 LEU A O 1
ATOM 1658 N N . VAL A 1 224 ? 3.847 -10.574 5.015 1.00 91.06 224 VAL A N 1
ATOM 1659 C CA . VAL A 1 224 ? 2.615 -11.176 4.499 1.00 91.06 224 VAL A CA 1
ATOM 1660 C C . VAL A 1 224 ? 2.743 -12.697 4.515 1.00 91.06 224 VAL A C 1
ATOM 1662 O O . VAL A 1 224 ? 3.637 -13.265 3.900 1.00 91.06 224 VAL A O 1
ATOM 1665 N N . GLY A 1 225 ? 1.849 -13.373 5.236 1.00 76.81 225 GLY A N 1
ATOM 1666 C CA . GLY A 1 225 ? 1.918 -14.833 5.403 1.00 76.81 225 GLY A CA 1
ATOM 1667 C C . GLY A 1 225 ? 0.611 -15.491 5.842 1.00 76.81 225 GLY A C 1
ATOM 1668 O O . GLY A 1 225 ? 0.608 -16.654 6.235 1.00 76.81 225 GLY A O 1
ATOM 1669 N N . GLY A 1 226 ? -0.504 -14.754 5.817 1.00 81.31 226 GLY A N 1
ATOM 1670 C CA . GLY A 1 226 ? -1.806 -15.288 6.207 1.00 81.31 226 GLY A CA 1
ATOM 1671 C C . GLY A 1 226 ? -2.453 -16.127 5.097 1.00 81.31 226 GLY A C 1
ATOM 1672 O O . GLY A 1 226 ? -2.245 -15.847 3.915 1.00 81.31 226 GLY A O 1
ATOM 1673 N N . PRO A 1 227 ? -3.287 -17.127 5.436 1.00 89.44 227 PRO A N 1
ATOM 1674 C CA . PRO A 1 227 ? -4.159 -17.768 4.460 1.00 89.44 227 PRO A CA 1
ATOM 1675 C C . PRO A 1 227 ? -5.263 -16.785 4.044 1.00 89.44 227 PRO A C 1
ATOM 1677 O O . PRO A 1 227 ? -6.314 -16.694 4.678 1.00 89.44 227 PRO A O 1
ATOM 1680 N N . TYR A 1 228 ? -5.022 -16.025 2.979 1.00 94.69 228 TYR A N 1
ATOM 1681 C CA . TYR A 1 228 ? -6.000 -15.060 2.485 1.00 94.69 228 TYR A CA 1
ATOM 1682 C C . TYR A 1 228 ? -7.120 -15.758 1.713 1.00 94.69 228 TYR A C 1
ATOM 1684 O O . TYR A 1 228 ? -6.889 -16.590 0.833 1.00 94.69 228 TYR A O 1
ATOM 1692 N N . SER A 1 229 ? -8.358 -15.406 2.042 1.00 94.75 229 SER A N 1
ATOM 1693 C CA . SER A 1 229 ? -9.564 -16.003 1.463 1.00 94.75 229 SER A CA 1
ATOM 1694 C C . SER A 1 229 ? -10.681 -14.969 1.357 1.00 94.75 229 SER A C 1
ATOM 1696 O O . SER A 1 229 ? -10.520 -13.832 1.784 1.00 94.75 229 SER A O 1
ATOM 1698 N N . ALA A 1 230 ? -11.842 -15.357 0.829 1.00 94.19 230 ALA A N 1
ATOM 1699 C CA . ALA A 1 230 ? -13.016 -14.482 0.817 1.00 94.19 230 ALA A CA 1
ATOM 1700 C C . ALA A 1 230 ? -13.471 -14.062 2.230 1.00 94.19 230 ALA A C 1
ATOM 1702 O O . ALA A 1 230 ? -14.015 -12.976 2.396 1.00 94.19 230 ALA A O 1
ATOM 1703 N N . ALA A 1 231 ? -13.256 -14.917 3.237 1.00 92.50 231 ALA A N 1
ATOM 1704 C CA . ALA A 1 231 ? -13.643 -14.653 4.624 1.00 92.50 231 ALA A CA 1
ATOM 1705 C C . ALA A 1 231 ? -12.610 -13.806 5.387 1.00 92.50 231 ALA A C 1
ATOM 1707 O O . ALA A 1 231 ? -12.947 -13.175 6.385 1.00 92.50 231 ALA A O 1
ATOM 1708 N N . ALA A 1 232 ? -11.361 -13.799 4.916 1.00 93.12 232 ALA A N 1
ATOM 1709 C CA . ALA A 1 232 ? -10.254 -13.031 5.476 1.00 93.12 232 ALA A CA 1
ATOM 1710 C C . ALA A 1 232 ? -9.383 -12.501 4.323 1.00 93.12 232 ALA A C 1
ATOM 1712 O O . ALA A 1 232 ? -8.323 -13.070 4.031 1.00 93.12 232 ALA A O 1
ATOM 1713 N N . PRO A 1 233 ? -9.867 -11.491 3.582 1.00 96.12 233 PRO A N 1
ATOM 1714 C CA . PRO A 1 233 ? -9.158 -10.986 2.418 1.00 96.12 233 PRO A CA 1
ATOM 1715 C C . PRO A 1 233 ? -7.950 -10.139 2.819 1.00 96.12 233 PRO A C 1
ATOM 1717 O O . PRO A 1 233 ? -7.932 -9.498 3.870 1.00 96.12 233 PRO A O 1
ATOM 1720 N N . LEU A 1 234 ? -6.959 -10.081 1.932 1.00 97.25 234 LEU A N 1
ATOM 1721 C CA . LEU A 1 234 ? -5.888 -9.093 1.996 1.00 97.25 234 LEU A CA 1
ATOM 1722 C C . LEU A 1 234 ? -6.403 -7.759 1.443 1.00 97.25 234 LEU A C 1
ATOM 1724 O O . LEU A 1 234 ? -6.776 -7.673 0.268 1.00 97.25 234 LEU A O 1
ATOM 1728 N N . GLY A 1 235 ? -6.420 -6.722 2.274 1.00 97.81 235 GLY A N 1
ATOM 1729 C CA . GLY A 1 235 ? -6.771 -5.371 1.849 1.00 97.81 235 GLY A CA 1
ATOM 1730 C C . GLY A 1 235 ? -5.608 -4.700 1.119 1.00 97.81 235 GLY A C 1
ATOM 1731 O O . GLY A 1 235 ? -4.487 -4.679 1.617 1.00 97.81 235 GLY A O 1
ATOM 1732 N N . LEU A 1 236 ? -5.863 -4.137 -0.057 1.00 98.12 236 LEU A N 1
ATOM 1733 C CA . LEU A 1 236 ? -4.903 -3.384 -0.861 1.00 98.12 236 LEU A CA 1
ATOM 1734 C C . LEU A 1 236 ? -5.308 -1.912 -0.841 1.00 98.12 236 LEU A C 1
ATOM 1736 O O . LEU A 1 236 ? -6.349 -1.558 -1.389 1.00 98.12 236 LEU A O 1
ATOM 1740 N N . VAL A 1 237 ? -4.495 -1.055 -0.228 1.00 98.31 237 VAL A N 1
ATOM 1741 C CA . VAL A 1 237 ? -4.777 0.377 -0.082 1.00 98.31 237 VAL A CA 1
ATOM 1742 C C . VAL A 1 237 ? -3.922 1.181 -1.060 1.00 98.31 237 VAL A C 1
ATOM 1744 O O . VAL A 1 237 ? -2.693 1.235 -0.969 1.00 98.31 237 VAL A O 1
ATOM 1747 N N . SER A 1 238 ? -4.579 1.813 -2.029 1.00 97.38 238 SER A N 1
ATOM 1748 C CA . SER A 1 238 ? -3.962 2.718 -3.006 1.00 97.38 238 SER A CA 1
ATOM 1749 C C . SER A 1 238 ? -5.033 3.608 -3.637 1.00 97.38 238 SER A C 1
ATOM 1751 O O . SER A 1 238 ? -6.218 3.437 -3.361 1.00 97.38 238 SER A O 1
ATOM 1753 N N . HIS A 1 239 ? -4.671 4.549 -4.511 1.00 96.38 239 HIS A N 1
ATOM 1754 C CA . HIS A 1 239 ? -5.699 5.288 -5.255 1.00 96.38 239 HIS A CA 1
ATOM 1755 C C . HIS A 1 239 ? -6.470 4.363 -6.198 1.00 96.38 239 HIS A C 1
ATOM 1757 O O . HIS A 1 239 ? -5.911 3.413 -6.755 1.00 96.38 239 HIS A O 1
ATOM 1763 N N . ALA A 1 240 ? -7.738 4.698 -6.442 1.00 95.69 240 ALA A N 1
ATOM 1764 C CA . ALA A 1 240 ? -8.641 3.926 -7.299 1.00 95.69 240 ALA A CA 1
ATOM 1765 C C . ALA A 1 240 ? -8.052 3.606 -8.684 1.00 95.69 240 ALA A C 1
ATOM 1767 O O . ALA A 1 240 ? -8.234 2.506 -9.203 1.00 95.69 240 ALA A O 1
ATOM 1768 N N . TRP A 1 241 ? -7.303 4.540 -9.273 1.00 93.25 241 TRP A N 1
ATOM 1769 C CA . TRP A 1 241 ? -6.683 4.348 -10.583 1.00 93.25 241 TRP A CA 1
ATOM 1770 C C . TRP A 1 241 ? -5.489 3.373 -10.572 1.00 93.25 241 TRP A C 1
ATOM 1772 O O . TRP A 1 241 ? -5.238 2.738 -11.597 1.00 93.25 241 TRP A O 1
ATOM 1782 N N . HIS A 1 242 ? -4.815 3.195 -9.427 1.00 93.81 242 HIS A N 1
ATOM 1783 C CA . HIS A 1 242 ? -3.637 2.327 -9.268 1.00 93.81 242 HIS A CA 1
ATOM 1784 C C . HIS A 1 242 ? -3.969 0.914 -8.784 1.00 93.81 242 HIS A C 1
ATOM 1786 O O . HIS A 1 242 ? -3.265 -0.051 -9.107 1.00 93.81 242 HIS A O 1
ATOM 1792 N N . LEU A 1 243 ? -5.091 0.755 -8.078 1.00 95.88 243 LEU A N 1
ATOM 1793 C CA . LEU A 1 243 ? -5.555 -0.532 -7.554 1.00 95.88 243 LEU A CA 1
ATOM 1794 C C . LEU A 1 243 ? -5.579 -1.668 -8.595 1.00 95.88 243 LEU A C 1
ATOM 1796 O O . LEU A 1 243 ? -5.065 -2.746 -8.292 1.00 95.88 243 LEU A O 1
ATOM 1800 N N . PRO A 1 244 ? -6.032 -1.477 -9.853 1.00 95.50 244 PRO A N 1
ATOM 1801 C CA . PRO A 1 244 ? -6.031 -2.558 -10.839 1.00 95.50 244 PRO A CA 1
ATOM 1802 C C . PRO A 1 244 ? -4.641 -3.118 -11.175 1.00 95.50 244 PRO A C 1
ATOM 1804 O O . PRO A 1 244 ? -4.535 -4.274 -11.603 1.00 95.50 244 PRO A O 1
ATOM 1807 N N . ARG A 1 245 ? -3.583 -2.307 -11.045 1.00 95.00 245 ARG A N 1
ATOM 1808 C CA . ARG A 1 245 ? -2.193 -2.737 -11.242 1.00 95.00 245 ARG A CA 1
ATOM 1809 C C . ARG A 1 245 ? -1.660 -3.406 -9.982 1.00 95.00 245 ARG A C 1
ATOM 1811 O O . ARG A 1 245 ? -1.144 -4.516 -10.087 1.00 95.00 245 ARG A O 1
ATOM 1818 N N . VAL A 1 246 ? -1.845 -2.781 -8.819 1.00 96.25 246 VAL A N 1
ATOM 1819 C CA . VAL A 1 246 ? -1.457 -3.339 -7.513 1.00 96.25 246 VAL A CA 1
ATOM 1820 C C . VAL A 1 246 ? -2.062 -4.729 -7.320 1.00 96.25 246 VAL A C 1
ATOM 1822 O O . VAL A 1 246 ? -1.338 -5.683 -7.059 1.00 96.25 246 VAL A O 1
ATOM 1825 N N . ARG A 1 247 ? -3.366 -4.882 -7.568 1.00 97.06 247 ARG A N 1
ATOM 1826 C CA . ARG A 1 247 ? -4.086 -6.159 -7.490 1.00 97.06 247 ARG A CA 1
ATOM 1827 C C . ARG A 1 247 ? -3.513 -7.225 -8.419 1.00 97.06 247 ARG A C 1
ATOM 1829 O O . ARG A 1 247 ? -3.396 -8.386 -8.035 1.00 97.06 247 ARG A O 1
ATOM 1836 N N . TYR A 1 248 ? -3.146 -6.844 -9.645 1.00 95.81 248 TYR A N 1
ATOM 1837 C CA . TYR A 1 248 ? -2.503 -7.761 -10.588 1.00 95.81 248 TYR A CA 1
ATOM 1838 C C . TYR A 1 248 ? -1.143 -8.242 -10.071 1.00 95.81 248 TYR A C 1
ATOM 1840 O O . TYR A 1 248 ? -0.864 -9.437 -10.140 1.00 95.81 248 TYR A O 1
ATOM 1848 N N . LEU A 1 249 ? -0.315 -7.335 -9.546 1.00 95.75 249 LEU A N 1
ATOM 1849 C CA . LEU A 1 249 ? 0.998 -7.680 -9.000 1.00 95.75 249 LEU A CA 1
ATOM 1850 C C . LEU A 1 249 ? 0.869 -8.523 -7.727 1.00 95.75 249 LEU A C 1
ATOM 1852 O O . LEU A 1 249 ? 1.533 -9.549 -7.622 1.00 95.75 249 LEU A O 1
ATOM 1856 N N . ALA A 1 250 ? -0.038 -8.163 -6.816 1.00 96.00 250 ALA A N 1
ATOM 1857 C CA . ALA A 1 250 ? -0.311 -8.926 -5.601 1.00 96.00 250 ALA A CA 1
ATOM 1858 C C . ALA A 1 250 ? -0.756 -10.353 -5.939 1.00 96.00 250 ALA A C 1
ATOM 1860 O O . ALA A 1 250 ? -0.207 -11.312 -5.410 1.00 96.00 250 ALA A O 1
ATOM 1861 N N . GLY A 1 251 ? -1.671 -10.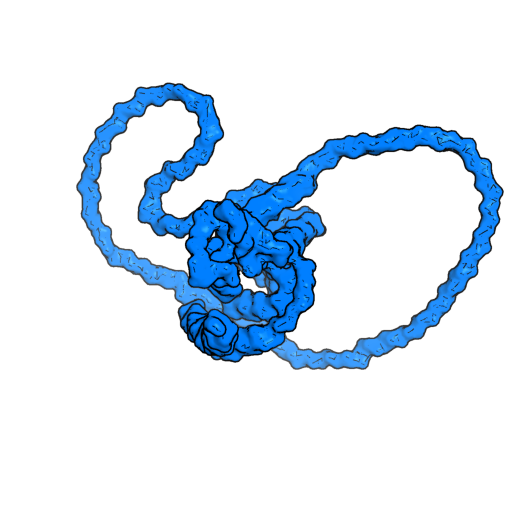521 -6.899 1.00 95.69 251 GLY A N 1
ATOM 1862 C CA . GLY A 1 251 ? -2.084 -11.854 -7.335 1.00 95.69 251 GLY A CA 1
ATOM 1863 C C . GLY A 1 251 ? -0.997 -12.650 -8.064 1.00 95.69 251 GLY A C 1
ATOM 1864 O O . GLY A 1 251 ? -1.050 -13.879 -8.106 1.00 95.69 251 GLY A O 1
ATOM 1865 N N . LYS A 1 252 ? 0.003 -11.970 -8.639 1.00 94.44 252 LYS A N 1
ATOM 1866 C CA . LYS A 1 252 ? 1.173 -12.606 -9.255 1.00 94.44 252 LYS A CA 1
ATOM 1867 C C . LYS A 1 252 ? 2.200 -13.067 -8.228 1.00 94.44 252 LYS A C 1
ATOM 1869 O O . LYS A 1 252 ? 2.682 -14.183 -8.366 1.00 94.44 252 LYS A O 1
ATOM 1874 N N . VAL A 1 253 ? 2.526 -12.219 -7.257 1.00 95.38 253 VAL A N 1
ATOM 1875 C CA . VAL A 1 253 ? 3.554 -12.485 -6.240 1.00 95.38 253 VAL A CA 1
ATOM 1876 C C . VAL A 1 253 ? 3.023 -13.424 -5.157 1.00 95.38 253 VAL A C 1
ATOM 1878 O O . VAL A 1 253 ? 3.681 -14.392 -4.811 1.00 95.38 253 VAL A O 1
ATOM 1881 N N . LEU A 1 254 ? 1.803 -13.184 -4.674 1.00 94.50 254 LEU A N 1
ATOM 1882 C CA . LEU A 1 254 ? 1.207 -13.920 -3.553 1.00 94.50 254 LEU A CA 1
ATOM 1883 C C . LEU A 1 254 ? 0.348 -15.112 -3.997 1.00 94.50 254 LEU A C 1
ATOM 1885 O O . LEU A 1 254 ? -0.249 -15.789 -3.168 1.00 94.50 254 LEU A O 1
ATOM 1889 N N . GLY A 1 255 ? 0.172 -15.317 -5.307 1.00 94.38 255 GLY A N 1
ATOM 1890 C CA . GLY A 1 255 ? -0.731 -16.344 -5.842 1.00 94.38 255 GLY A CA 1
ATOM 1891 C C . GLY A 1 255 ? -2.226 -16.095 -5.575 1.00 94.38 255 GLY A C 1
ATOM 1892 O O . GLY A 1 255 ? -3.054 -16.955 -5.873 1.00 94.38 255 GLY A O 1
ATOM 1893 N N . LEU A 1 256 ? -2.599 -14.924 -5.048 1.00 95.19 256 LEU A N 1
ATOM 1894 C CA . LEU A 1 256 ? -3.972 -14.597 -4.651 1.00 95.19 256 LEU A CA 1
ATOM 1895 C C . LEU A 1 256 ? -4.855 -14.200 -5.840 1.00 95.19 256 LEU A C 1
ATOM 1897 O O . LEU A 1 256 ? -4.408 -13.602 -6.820 1.00 95.19 256 LEU A O 1
ATOM 1901 N N . ARG A 1 257 ? -6.153 -14.510 -5.765 1.00 94.12 257 ARG A N 1
ATOM 1902 C CA . ARG A 1 257 ? -7.128 -14.187 -6.822 1.00 94.12 257 ARG A CA 1
ATOM 1903 C C . ARG A 1 257 ? -8.496 -13.847 -6.250 1.00 94.12 257 ARG A C 1
ATOM 1905 O O . ARG A 1 257 ? -8.819 -14.200 -5.120 1.00 94.12 257 ARG A O 1
ATOM 1912 N N . GLY A 1 258 ? -9.321 -13.213 -7.085 1.00 95.12 258 GLY A N 1
ATOM 1913 C CA . GLY A 1 258 ? -10.740 -13.010 -6.800 1.00 95.12 258 GLY A CA 1
ATOM 1914 C C . GLY A 1 258 ? -10.954 -12.293 -5.473 1.00 95.12 258 GLY A C 1
ATOM 1915 O O . GLY A 1 258 ? -10.292 -11.299 -5.202 1.00 95.12 258 GLY A O 1
ATOM 1916 N N . THR A 1 259 ? -11.856 -12.814 -4.654 1.00 96.31 259 THR A N 1
ATOM 1917 C CA . THR A 1 259 ? -12.272 -12.226 -3.375 1.00 96.31 259 THR A CA 1
ATOM 1918 C C . THR A 1 259 ? -11.247 -12.357 -2.249 1.00 96.31 259 THR A C 1
ATOM 1920 O O . THR A 1 259 ? -11.457 -11.763 -1.203 1.00 96.31 259 THR A O 1
ATOM 1923 N N . ALA A 1 260 ? -10.122 -13.057 -2.449 1.00 96.31 260 ALA A N 1
ATOM 1924 C CA . ALA A 1 260 ? -9.019 -13.066 -1.480 1.00 96.31 260 ALA A CA 1
ATOM 1925 C C . ALA A 1 260 ? -8.259 -11.726 -1.417 1.00 96.31 260 ALA A C 1
ATOM 1927 O O . ALA A 1 260 ? -7.442 -11.521 -0.525 1.00 96.31 260 ALA A O 1
ATOM 1928 N N . LEU A 1 261 ? -8.520 -10.823 -2.368 1.00 97.25 261 LEU A N 1
ATOM 1929 C CA . LEU A 1 261 ? -8.004 -9.458 -2.397 1.00 97.25 261 LEU A CA 1
ATOM 1930 C C . LEU A 1 261 ? -9.181 -8.479 -2.327 1.00 97.25 261 LEU A C 1
ATOM 1932 O O . LEU A 1 261 ? -10.115 -8.580 -3.129 1.00 97.25 261 LEU A O 1
ATOM 1936 N N . VAL A 1 262 ? -9.112 -7.481 -1.455 1.00 97.75 262 VAL A N 1
ATOM 1937 C CA . VAL A 1 262 ? -10.088 -6.382 -1.382 1.00 97.75 262 VAL A CA 1
ATOM 1938 C C . VAL A 1 262 ? -9.378 -5.075 -1.692 1.00 97.75 262 VAL A C 1
ATOM 1940 O O . VAL A 1 262 ? -8.335 -4.785 -1.123 1.00 97.75 262 VAL A O 1
ATOM 1943 N N . ASP A 1 263 ? -9.936 -4.295 -2.612 1.00 98.06 263 ASP A N 1
ATOM 1944 C CA . ASP A 1 263 ? -9.385 -2.993 -2.974 1.00 98.06 263 ASP A CA 1
ATOM 1945 C C . ASP A 1 263 ? -9.976 -1.922 -2.043 1.00 98.06 263 ASP A C 1
ATOM 1947 O O . ASP A 1 263 ? -11.193 -1.845 -1.871 1.00 98.06 263 ASP A O 1
ATOM 1951 N N . ILE A 1 264 ? -9.121 -1.093 -1.449 1.00 98.19 264 ILE A N 1
ATOM 1952 C CA . ILE A 1 264 ? -9.497 -0.001 -0.547 1.00 98.19 264 ILE A CA 1
ATOM 1953 C C . ILE A 1 264 ? -9.023 1.303 -1.198 1.00 98.19 264 ILE A C 1
ATOM 1955 O O . ILE A 1 264 ? -7.828 1.620 -1.153 1.00 98.19 264 ILE A O 1
ATOM 1959 N N . PRO A 1 265 ? -9.921 2.036 -1.878 1.00 97.75 265 PRO A N 1
ATOM 1960 C CA . PRO A 1 265 ? -9.539 3.215 -2.634 1.00 97.75 265 PRO A CA 1
ATOM 1961 C C . PRO A 1 265 ? -9.249 4.395 -1.707 1.00 97.75 265 PRO A C 1
ATOM 1963 O O . PRO A 1 265 ? -10.077 4.779 -0.887 1.00 97.75 265 PRO A O 1
ATOM 1966 N N . ALA A 1 266 ? -8.089 5.011 -1.897 1.00 97.56 266 ALA A N 1
ATOM 1967 C CA . ALA A 1 266 ? -7.762 6.310 -1.331 1.00 97.56 266 ALA A CA 1
ATOM 1968 C C . ALA A 1 266 ? -8.215 7.440 -2.263 1.00 97.56 266 ALA A C 1
ATOM 1970 O O . ALA A 1 266 ? -8.101 7.324 -3.491 1.00 97.56 266 ALA A O 1
ATOM 1971 N N . ALA A 1 267 ? -8.667 8.552 -1.679 1.00 95.38 267 ALA A N 1
ATOM 1972 C CA . ALA A 1 267 ? -8.930 9.784 -2.416 1.00 95.38 267 ALA A CA 1
ATOM 1973 C C . ALA A 1 267 ? -7.650 10.289 -3.106 1.00 95.38 267 ALA A C 1
ATOM 1975 O O . ALA A 1 267 ? -6.540 10.029 -2.643 1.00 95.38 267 ALA A O 1
ATOM 1976 N N . GLY A 1 268 ? -7.796 10.973 -4.236 1.00 90.19 268 GLY A N 1
ATOM 1977 C CA . GLY A 1 268 ? -6.670 11.529 -4.981 1.00 90.19 268 GLY A CA 1
ATOM 1978 C C . GLY A 1 268 ? -7.086 12.021 -6.365 1.00 90.19 268 GLY A C 1
ATOM 1979 O O . GLY A 1 268 ? -8.190 11.704 -6.824 1.00 90.19 268 GLY A O 1
ATOM 1980 N N . PRO A 1 269 ? -6.220 12.788 -7.044 1.00 87.19 269 PRO A N 1
ATOM 1981 C CA . PRO A 1 269 ? -6.496 13.257 -8.391 1.00 87.19 269 PRO A CA 1
ATOM 1982 C C . PRO A 1 269 ? -6.649 12.071 -9.343 1.00 87.19 269 PRO A C 1
ATOM 1984 O O . PRO A 1 269 ? -5.982 11.037 -9.218 1.00 87.19 269 PRO A O 1
ATOM 1987 N N . TRP A 1 270 ? -7.537 12.224 -10.321 1.00 81.50 270 TRP A N 1
ATOM 1988 C CA . TRP A 1 270 ? -7.723 11.208 -11.343 1.00 81.50 270 TRP A CA 1
ATOM 1989 C C . TRP A 1 270 ? -6.518 11.189 -12.287 1.00 81.50 270 TRP A C 1
ATOM 1991 O O . TRP A 1 270 ? -6.142 12.217 -12.848 1.00 81.50 270 TRP A O 1
ATOM 2001 N N . GLN A 1 271 ? -5.910 10.016 -12.466 1.00 82.88 271 GLN A N 1
ATOM 2002 C CA . GLN A 1 271 ? -4.815 9.800 -13.411 1.00 82.88 271 GLN A CA 1
ATOM 2003 C C . GLN A 1 271 ? -5.066 8.521 -14.211 1.00 82.88 271 GLN A C 1
ATOM 2005 O O . GLN A 1 271 ? -5.590 7.531 -13.696 1.00 82.88 271 GLN A O 1
ATOM 2010 N N . SER A 1 272 ? -4.696 8.517 -15.492 1.00 81.69 272 SER A N 1
ATOM 2011 C CA . SER A 1 272 ? -4.856 7.336 -16.340 1.00 81.69 272 SER A CA 1
ATOM 2012 C C . SER A 1 272 ? -3.638 6.413 -16.242 1.00 81.69 272 SER A C 1
ATOM 2014 O O . SER A 1 272 ? -2.587 6.714 -16.799 1.00 81.69 272 SER A O 1
ATOM 2016 N N . GLU A 1 273 ? -3.787 5.236 -15.631 1.00 85.06 273 GLU A N 1
ATOM 2017 C CA . GLU A 1 273 ? -2.707 4.232 -15.547 1.00 85.06 273 GLU A CA 1
ATOM 2018 C C . GLU A 1 273 ? -2.879 3.062 -16.539 1.00 85.06 273 GLU A C 1
ATOM 2020 O O . GLU A 1 273 ? -2.276 1.993 -16.423 1.00 85.06 273 GLU A O 1
ATOM 2025 N N . ARG A 1 274 ? -3.718 3.238 -17.565 1.00 86.56 274 ARG A N 1
ATOM 2026 C CA . ARG A 1 274 ? -4.052 2.161 -18.514 1.00 86.56 274 ARG A CA 1
ATOM 2027 C C . ARG A 1 274 ? -2.814 1.599 -19.220 1.00 86.56 274 ARG A C 1
ATOM 2029 O O . ARG A 1 274 ? -2.658 0.380 -19.290 1.00 86.56 274 ARG A O 1
ATOM 2036 N N . LEU A 1 275 ? -1.923 2.475 -19.688 1.00 84.94 275 LEU A N 1
ATOM 2037 C CA . LEU A 1 275 ? -0.701 2.081 -20.396 1.00 84.94 275 LEU A CA 1
ATOM 2038 C C . LEU A 1 275 ? 0.300 1.384 -19.473 1.00 84.94 275 LEU A C 1
ATOM 2040 O O . LEU A 1 275 ? 0.821 0.331 -19.825 1.00 84.94 275 LEU A O 1
ATOM 2044 N N . LEU A 1 276 ? 0.514 1.910 -18.266 1.00 82.69 276 LEU A N 1
ATOM 2045 C CA . LEU A 1 276 ? 1.404 1.298 -17.274 1.00 82.69 276 LEU A CA 1
ATOM 2046 C C . LEU A 1 276 ? 0.900 -0.081 -16.828 1.00 82.69 276 LEU A C 1
ATOM 2048 O O . LEU A 1 276 ? 1.689 -1.020 -16.684 1.00 82.69 276 LEU A O 1
ATOM 2052 N N . ARG A 1 277 ? -0.419 -0.244 -16.675 1.00 85.62 277 ARG A N 1
ATOM 2053 C CA . ARG A 1 277 ? -1.042 -1.544 -16.400 1.00 85.62 277 ARG A CA 1
ATOM 2054 C C . ARG A 1 277 ? -0.817 -2.533 -17.543 1.00 85.62 277 ARG A C 1
ATOM 2056 O O . ARG A 1 277 ? -0.447 -3.679 -17.284 1.00 85.62 277 ARG A O 1
ATOM 2063 N N . LEU A 1 278 ? -1.041 -2.115 -18.790 1.00 87.56 278 LEU A N 1
ATOM 2064 C CA . LEU A 1 278 ? -0.815 -2.963 -19.961 1.00 87.56 278 LEU A CA 1
ATOM 2065 C C . LEU A 1 278 ? 0.666 -3.347 -20.081 1.00 87.56 278 LEU A C 1
ATOM 2067 O O . LEU A 1 278 ? 0.982 -4.528 -20.203 1.00 87.56 278 LEU A O 1
ATOM 2071 N N . GLY A 1 279 ? 1.565 -2.373 -19.934 1.00 88.12 279 GLY A N 1
ATOM 2072 C CA . GLY A 1 279 ? 3.009 -2.590 -19.914 1.00 88.12 279 GLY A CA 1
ATOM 2073 C C . GLY A 1 279 ? 3.427 -3.585 -18.833 1.00 88.12 279 GLY A C 1
ATOM 2074 O O . GLY A 1 279 ? 4.159 -4.527 -19.124 1.00 88.12 279 GLY A O 1
ATOM 2075 N N . SER A 1 280 ? 2.885 -3.463 -17.616 1.00 86.56 280 SER A N 1
ATOM 2076 C CA . SER A 1 280 ? 3.145 -4.409 -16.519 1.00 86.56 280 SER A CA 1
ATOM 2077 C C . SER A 1 280 ? 2.689 -5.833 -16.859 1.00 86.56 280 SER A C 1
ATOM 2079 O O . SER A 1 280 ? 3.391 -6.800 -16.560 1.00 86.56 280 SER A O 1
ATOM 2081 N N . ARG A 1 281 ? 1.528 -5.990 -17.510 1.00 92.12 281 ARG A N 1
ATOM 2082 C CA . ARG A 1 281 ? 1.032 -7.306 -17.948 1.00 92.12 281 ARG A CA 1
ATOM 2083 C C . ARG A 1 281 ? 1.939 -7.938 -18.995 1.00 92.12 281 ARG A C 1
ATOM 2085 O O . ARG A 1 281 ? 2.280 -9.108 -18.853 1.00 92.12 281 ARG A O 1
ATOM 2092 N N . LEU A 1 282 ? 2.337 -7.165 -20.002 1.00 92.38 282 LEU A N 1
ATOM 2093 C CA . LEU A 1 282 ? 3.204 -7.636 -21.080 1.00 92.38 282 LEU A CA 1
ATOM 2094 C C . LEU A 1 282 ? 4.600 -7.991 -20.555 1.00 92.38 282 LEU A C 1
ATOM 2096 O O . LEU A 1 282 ? 5.081 -9.098 -20.786 1.00 92.38 282 LEU A O 1
ATOM 2100 N N . CYS A 1 283 ? 5.215 -7.105 -19.766 1.00 90.81 283 CYS A N 1
ATOM 2101 C CA . CYS A 1 283 ? 6.555 -7.328 -19.223 1.00 90.81 283 CYS A CA 1
ATOM 2102 C C . CYS A 1 283 ? 6.606 -8.567 -18.322 1.00 90.81 283 CYS A C 1
ATOM 2104 O O . CYS A 1 283 ? 7.556 -9.341 -18.381 1.00 90.81 283 CYS A O 1
ATOM 2106 N N . LEU A 1 284 ? 5.573 -8.810 -17.513 1.00 91.75 284 LEU A N 1
ATOM 2107 C CA . LEU A 1 284 ? 5.562 -9.910 -16.541 1.00 91.75 284 LEU A CA 1
ATOM 2108 C C . LEU A 1 284 ? 4.901 -11.197 -17.073 1.00 91.75 284 LEU A C 1
ATOM 2110 O O . LEU A 1 284 ? 4.691 -12.151 -16.320 1.00 91.75 284 LEU A O 1
ATOM 2114 N N . LEU A 1 285 ? 4.576 -11.262 -18.368 1.00 92.38 285 LEU A N 1
ATOM 2115 C CA . LEU A 1 285 ? 3.874 -12.399 -18.961 1.00 92.38 285 LEU A CA 1
ATOM 2116 C C . LEU A 1 285 ? 4.713 -13.689 -18.933 1.00 92.38 285 LEU A C 1
ATOM 2118 O O . LEU A 1 285 ? 5.729 -13.806 -19.611 1.00 92.38 285 LEU A O 1
ATOM 2122 N N . GLY A 1 286 ? 4.283 -14.692 -18.172 1.00 92.00 286 GLY A N 1
ATOM 2123 C CA . GLY A 1 286 ? 4.997 -15.970 -18.051 1.00 92.00 286 GLY A CA 1
ATOM 2124 C C . GLY A 1 286 ? 6.116 -15.984 -17.004 1.00 92.00 286 GLY A C 1
ATOM 2125 O O . GLY A 1 286 ? 6.677 -17.043 -16.747 1.00 92.00 286 GLY A O 1
ATOM 2126 N N . ALA A 1 287 ? 6.405 -14.860 -16.340 1.00 92.81 287 ALA A N 1
ATOM 2127 C CA . ALA A 1 287 ? 7.209 -14.886 -15.121 1.00 92.81 287 ALA A CA 1
ATOM 2128 C C . ALA A 1 287 ? 6.381 -15.509 -13.982 1.00 92.81 287 ALA A C 1
ATOM 2130 O O . ALA A 1 287 ? 5.238 -15.102 -13.745 1.00 92.81 287 ALA A O 1
ATOM 2131 N N . ARG A 1 288 ? 6.948 -16.530 -13.331 1.00 91.62 288 ARG A N 1
ATOM 2132 C CA . ARG A 1 288 ? 6.329 -17.269 -12.214 1.00 91.62 288 ARG A CA 1
ATOM 2133 C C . ARG A 1 288 ? 7.194 -17.313 -10.956 1.00 91.62 288 ARG A C 1
ATOM 2135 O O . ARG A 1 288 ? 6.677 -17.647 -9.904 1.00 91.62 288 ARG A O 1
ATOM 2142 N N . THR A 1 289 ? 8.483 -17.008 -11.078 1.00 92.06 289 THR A N 1
ATOM 2143 C CA . THR A 1 289 ? 9.439 -17.015 -9.968 1.00 92.06 289 THR A CA 1
ATOM 2144 C C . THR A 1 289 ? 9.866 -15.594 -9.632 1.00 92.06 289 THR A C 1
ATOM 2146 O O . THR A 1 289 ? 9.930 -14.738 -10.522 1.00 92.06 289 THR A O 1
ATOM 2149 N N . ASP A 1 290 ? 10.233 -15.361 -8.377 1.00 90.62 290 ASP A N 1
ATOM 2150 C CA . ASP A 1 290 ? 10.681 -14.055 -7.884 1.00 90.62 290 ASP A CA 1
ATOM 2151 C C . ASP A 1 290 ? 11.886 -13.537 -8.669 1.00 90.62 290 ASP A C 1
ATOM 2153 O O . ASP A 1 290 ? 11.911 -12.390 -9.118 1.00 90.62 290 ASP A O 1
ATOM 2157 N N . ALA A 1 291 ? 12.855 -14.413 -8.950 1.00 90.81 291 ALA A N 1
ATOM 2158 C CA . ALA A 1 291 ? 14.018 -14.078 -9.766 1.00 90.81 291 ALA A CA 1
ATOM 2159 C C . ALA A 1 291 ? 13.626 -13.627 -11.187 1.00 90.81 291 ALA A C 1
ATOM 2161 O O . ALA A 1 291 ? 14.175 -12.649 -11.706 1.00 90.81 291 ALA A O 1
ATOM 2162 N N . ALA A 1 292 ? 12.654 -14.300 -11.817 1.00 92.62 292 ALA A N 1
ATOM 2163 C CA . ALA A 1 292 ? 12.161 -13.918 -13.138 1.00 92.62 292 ALA A CA 1
ATOM 2164 C C . ALA A 1 292 ? 11.402 -12.585 -13.095 1.00 92.62 292 ALA A C 1
ATOM 2166 O O . ALA A 1 292 ? 11.592 -11.752 -13.983 1.00 92.62 292 ALA A O 1
ATOM 2167 N N . LEU A 1 293 ? 10.583 -12.362 -12.064 1.00 92.81 293 LEU A N 1
ATOM 2168 C CA . LEU A 1 293 ? 9.859 -11.110 -11.843 1.00 92.81 293 LEU A CA 1
ATOM 2169 C C . LEU A 1 293 ? 10.834 -9.932 -11.683 1.00 92.81 293 LEU A C 1
ATOM 2171 O O . LEU A 1 293 ? 10.772 -8.993 -12.481 1.00 92.81 293 LEU A O 1
ATOM 2175 N N . ARG A 1 294 ? 11.810 -10.034 -10.765 1.00 91.62 294 ARG A N 1
ATOM 2176 C CA . ARG A 1 294 ? 12.849 -9.007 -10.545 1.00 91.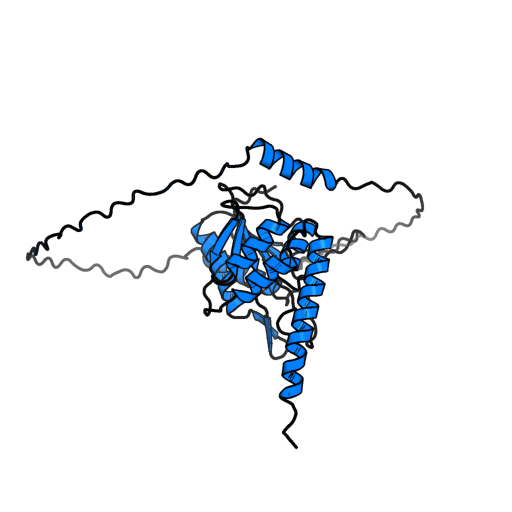62 294 ARG A CA 1
ATOM 2177 C C . ARG A 1 294 ? 13.658 -8.733 -11.817 1.00 91.62 294 ARG A C 1
ATOM 2179 O O . ARG A 1 294 ? 13.902 -7.580 -12.168 1.00 91.62 294 ARG A O 1
ATOM 2186 N N . ARG A 1 295 ? 14.065 -9.775 -12.559 1.00 92.69 295 ARG A N 1
ATOM 2187 C CA . ARG A 1 295 ? 14.819 -9.607 -13.819 1.00 92.69 295 ARG A CA 1
ATOM 2188 C C . ARG A 1 295 ? 14.028 -8.798 -14.846 1.00 92.69 295 ARG A C 1
ATOM 2190 O O . ARG A 1 295 ? 14.589 -7.903 -15.474 1.00 92.69 295 ARG A O 1
ATOM 2197 N N . ARG A 1 296 ? 12.750 -9.123 -15.044 1.00 92.94 296 ARG A N 1
ATOM 2198 C CA . ARG A 1 296 ? 11.921 -8.466 -16.061 1.00 92.94 296 ARG A CA 1
ATOM 2199 C C . ARG A 1 296 ? 11.529 -7.050 -15.681 1.00 92.94 296 ARG A C 1
ATOM 2201 O O . ARG A 1 296 ? 11.473 -6.193 -16.555 1.00 92.94 296 ARG A O 1
ATOM 2208 N N . GLU A 1 297 ? 11.324 -6.792 -14.398 1.00 90.94 297 GLU A N 1
ATOM 2209 C CA . GLU A 1 297 ? 11.148 -5.432 -13.910 1.00 90.94 297 GLU A CA 1
ATOM 2210 C C . GLU A 1 297 ? 12.378 -4.568 -14.171 1.00 90.94 297 GLU A C 1
ATOM 2212 O O . GLU A 1 297 ? 12.233 -3.490 -14.740 1.00 90.94 297 GLU A O 1
ATOM 2217 N N . ARG A 1 298 ? 13.588 -5.048 -13.849 1.00 89.50 298 ARG A N 1
ATOM 2218 C CA . ARG A 1 298 ? 14.822 -4.297 -14.140 1.00 89.50 298 ARG A CA 1
ATOM 2219 C C . ARG A 1 298 ? 14.931 -3.923 -15.619 1.00 89.50 298 ARG A C 1
ATOM 2221 O O . ARG A 1 298 ? 15.305 -2.797 -15.934 1.00 89.50 298 ARG A O 1
ATOM 2228 N N . ILE A 1 299 ? 14.554 -4.835 -16.518 1.00 90.81 299 ILE A N 1
ATOM 2229 C CA . ILE A 1 299 ? 14.503 -4.567 -17.963 1.00 90.81 299 ILE A CA 1
ATOM 2230 C C . ILE A 1 299 ? 13.452 -3.493 -18.281 1.00 90.81 299 ILE A C 1
ATOM 2232 O O . ILE A 1 299 ? 13.762 -2.531 -18.979 1.00 90.81 299 ILE A O 1
ATOM 2236 N N . ALA A 1 300 ? 12.231 -3.619 -17.756 1.00 87.88 300 ALA A N 1
ATOM 2237 C CA . ALA A 1 300 ? 11.157 -2.655 -17.997 1.00 87.88 300 ALA A CA 1
ATOM 2238 C C . ALA A 1 300 ? 11.516 -1.245 -17.494 1.00 87.88 300 ALA A C 1
ATOM 2240 O O . ALA A 1 300 ? 11.346 -0.269 -18.221 1.00 87.88 300 ALA A O 1
ATOM 2241 N N . VAL A 1 301 ? 12.076 -1.138 -16.286 1.00 85.00 301 VAL A N 1
ATOM 2242 C CA . VAL A 1 301 ? 12.547 0.128 -15.705 1.00 85.00 301 VAL A CA 1
ATOM 2243 C C . VAL A 1 301 ? 13.669 0.731 -16.550 1.00 85.00 301 VAL A C 1
ATOM 2245 O O . VAL A 1 301 ? 13.633 1.924 -16.845 1.00 85.00 301 VAL A O 1
ATOM 2248 N N . ALA A 1 302 ? 14.634 -0.078 -17.002 1.00 87.19 302 ALA A N 1
ATOM 2249 C CA . ALA A 1 302 ? 15.702 0.391 -17.885 1.00 87.19 302 ALA A CA 1
ATOM 2250 C C . ALA A 1 302 ? 15.161 0.922 -19.227 1.00 87.19 302 ALA A C 1
ATOM 2252 O O . ALA A 1 302 ? 15.621 1.959 -19.705 1.00 87.19 302 ALA A O 1
ATOM 2253 N N . LEU A 1 303 ? 14.155 0.261 -19.811 1.00 87.12 303 LEU A N 1
ATOM 2254 C CA . LEU A 1 303 ? 13.506 0.711 -21.047 1.00 87.12 303 LEU A CA 1
ATOM 2255 C C . LEU A 1 303 ? 12.753 2.032 -20.857 1.00 87.12 303 LEU A C 1
ATOM 2257 O O . LEU A 1 303 ? 12.916 2.941 -21.668 1.00 87.12 303 LEU A O 1
ATOM 2261 N N . VAL A 1 304 ? 11.983 2.171 -19.773 1.00 83.56 304 VAL A N 1
ATOM 2262 C CA . VAL A 1 304 ? 11.272 3.422 -19.449 1.00 83.56 304 VAL A CA 1
ATOM 2263 C C . VAL A 1 304 ? 12.261 4.567 -19.230 1.00 83.56 304 VAL A C 1
ATOM 2265 O O . VAL A 1 304 ? 12.067 5.652 -19.774 1.00 83.56 304 VAL A O 1
ATOM 2268 N N . ARG A 1 305 ? 13.359 4.322 -18.504 1.00 83.12 305 ARG A N 1
ATOM 2269 C CA . ARG A 1 305 ? 14.429 5.312 -18.305 1.00 83.12 305 ARG A CA 1
ATOM 2270 C C . ARG A 1 305 ? 15.068 5.739 -19.622 1.00 83.12 305 ARG A C 1
ATOM 2272 O O . ARG A 1 305 ? 15.266 6.931 -19.845 1.00 83.12 305 ARG A O 1
ATOM 2279 N N . ARG A 1 306 ? 15.341 4.790 -20.522 1.00 86.50 306 ARG A N 1
ATOM 2280 C CA . ARG A 1 306 ? 15.900 5.082 -21.849 1.00 86.50 306 ARG A CA 1
ATOM 2281 C C . ARG A 1 306 ? 14.934 5.900 -22.710 1.00 86.50 306 ARG A C 1
ATOM 2283 O O . ARG A 1 306 ? 15.376 6.832 -23.373 1.00 86.50 306 ARG A O 1
ATOM 2290 N N . ALA A 1 307 ? 13.639 5.588 -22.672 1.00 85.31 307 ALA A N 1
ATOM 2291 C CA . ALA A 1 307 ? 12.618 6.328 -23.412 1.00 85.31 307 ALA A CA 1
ATOM 2292 C C . ALA A 1 307 ? 12.409 7.751 -22.859 1.00 85.31 307 ALA A C 1
ATOM 2294 O O . ALA A 1 307 ? 12.304 8.700 -23.630 1.00 85.31 307 ALA A O 1
ATOM 2295 N N . GLY A 1 308 ? 12.407 7.922 -21.532 1.00 77.25 308 GLY A N 1
ATOM 2296 C CA . GLY A 1 308 ? 12.233 9.228 -20.885 1.00 77.25 308 GLY A CA 1
ATOM 2297 C C . GLY A 1 308 ? 13.467 10.138 -20.948 1.00 77.25 308 GLY A C 1
ATOM 2298 O O . GLY A 1 308 ? 13.329 11.361 -20.989 1.00 77.25 308 GLY A O 1
ATOM 2299 N N . GLY A 1 309 ? 14.675 9.566 -20.989 1.00 68.69 309 GLY A N 1
ATOM 2300 C CA . GLY A 1 309 ? 15.934 10.318 -21.051 1.00 68.69 309 GLY A CA 1
ATOM 2301 C C . GLY A 1 309 ? 16.153 11.077 -22.365 1.00 68.69 309 GLY A C 1
ATOM 2302 O O . GLY A 1 309 ? 16.816 12.113 -22.364 1.00 68.69 309 GLY A O 1
ATOM 2303 N N . GLY A 1 310 ? 15.557 10.617 -23.471 1.00 60.25 310 GLY A N 1
ATOM 2304 C CA . GLY A 1 310 ? 15.622 11.316 -24.761 1.00 60.25 310 GLY A CA 1
ATOM 2305 C C . GLY A 1 310 ? 14.879 12.656 -24.761 1.00 60.25 310 GLY A C 1
ATOM 2306 O O . GLY A 1 310 ? 15.340 13.614 -25.373 1.00 60.25 310 GLY A O 1
ATOM 2307 N N . SER A 1 311 ? 13.780 12.761 -24.007 1.00 57.38 311 SER A N 1
ATOM 2308 C CA . SER A 1 311 ? 12.929 13.958 -24.013 1.00 57.38 311 SER A CA 1
ATOM 2309 C C . SER A 1 311 ? 13.535 15.158 -23.279 1.00 57.38 311 SER A C 1
ATOM 2311 O O . SER A 1 311 ? 13.273 16.289 -23.669 1.00 57.38 311 SER A O 1
ATOM 2313 N N . ARG A 1 312 ? 14.362 14.953 -22.241 1.00 57.66 312 ARG A N 1
ATOM 2314 C CA . ARG A 1 312 ? 14.960 16.080 -21.492 1.00 57.66 312 ARG A CA 1
ATOM 2315 C C . ARG A 1 312 ? 16.166 16.708 -22.189 1.00 57.66 312 ARG A C 1
ATOM 2317 O O . ARG A 1 312 ? 16.443 17.875 -21.950 1.00 57.66 312 ARG A O 1
ATOM 2324 N N . ARG A 1 313 ? 16.863 15.974 -23.066 1.00 56.69 313 ARG A N 1
ATOM 2325 C CA . ARG A 1 313 ? 17.977 16.535 -23.855 1.00 56.69 313 ARG A CA 1
ATOM 2326 C C . ARG A 1 313 ? 17.510 17.461 -24.981 1.00 56.69 313 ARG A C 1
ATOM 2328 O O . ARG A 1 313 ? 18.270 18.333 -25.371 1.00 56.69 313 ARG A O 1
ATOM 2335 N N . ALA A 1 314 ? 16.275 17.312 -25.461 1.00 55.00 314 ALA A N 1
ATOM 2336 C CA . ALA A 1 314 ? 15.718 18.170 -26.509 1.00 55.00 314 ALA A CA 1
ATOM 2337 C C . ALA A 1 314 ? 15.200 19.529 -25.993 1.00 55.00 314 ALA A C 1
ATOM 2339 O O . ALA A 1 314 ? 15.038 20.444 -26.784 1.00 55.00 314 ALA A O 1
ATOM 2340 N N . ALA A 1 315 ? 14.961 19.676 -24.683 1.00 55.81 315 ALA A N 1
ATOM 2341 C CA . ALA A 1 315 ? 14.436 20.908 -24.078 1.00 55.81 315 ALA A CA 1
ATOM 2342 C C . ALA A 1 315 ? 15.521 21.805 -23.440 1.00 55.81 315 ALA A C 1
ATOM 2344 O O . ALA A 1 315 ? 15.193 22.789 -22.789 1.00 55.81 315 ALA A O 1
ATOM 2345 N N . GLY A 1 316 ? 16.802 21.439 -23.576 1.00 54.16 316 GLY A N 1
ATOM 2346 C CA . GLY A 1 316 ? 17.948 22.172 -23.018 1.00 54.16 316 GLY A CA 1
ATOM 2347 C C . GLY A 1 316 ? 18.825 22.867 -24.063 1.00 54.16 316 GLY A C 1
ATOM 2348 O O . GLY A 1 316 ? 19.957 23.219 -23.748 1.00 54.16 316 GLY A O 1
ATOM 2349 N N . ILE A 1 317 ? 18.343 23.017 -25.298 1.00 53.09 317 ILE A N 1
ATOM 2350 C CA . ILE A 1 317 ? 19.014 23.764 -26.366 1.00 53.09 317 ILE A CA 1
ATOM 2351 C C . ILE A 1 317 ? 18.100 24.949 -26.676 1.00 53.09 317 ILE A C 1
ATOM 2353 O O . ILE A 1 317 ? 17.105 24.752 -27.356 1.00 53.09 317 ILE A O 1
ATOM 2357 N N . ASP A 1 318 ? 18.356 26.086 -26.026 1.00 51.44 318 ASP A N 1
ATOM 2358 C CA . ASP A 1 318 ? 17.990 27.468 -26.406 1.00 51.44 318 ASP A CA 1
ATOM 2359 C C . ASP A 1 318 ? 17.910 28.318 -25.130 1.00 51.44 318 ASP A C 1
ATOM 2361 O O . ASP A 1 318 ? 16.883 28.441 -24.466 1.00 51.44 318 ASP A O 1
ATOM 2365 N N . GLY A 1 319 ? 19.063 28.850 -24.744 1.00 51.91 319 GLY A N 1
ATOM 2366 C CA . GLY A 1 319 ? 19.238 29.701 -23.572 1.00 51.91 319 GLY A CA 1
ATOM 2367 C C . GLY A 1 319 ? 20.683 30.172 -23.466 1.00 51.91 319 GLY A C 1
ATOM 2368 O O . GLY A 1 319 ? 21.302 30.016 -22.416 1.00 51.91 319 GLY A O 1
ATOM 2369 N N . GLY A 1 320 ? 21.227 30.639 -24.591 1.00 48.72 320 GLY A N 1
ATOM 2370 C CA . GLY A 1 320 ? 22.475 31.391 -24.693 1.00 48.72 320 GLY A CA 1
ATOM 2371 C C . GLY A 1 320 ? 22.178 32.767 -25.262 1.00 48.72 320 GLY A C 1
ATOM 2372 O O . GLY A 1 320 ? 21.222 32.852 -26.067 1.00 48.72 320 GLY A O 1
#

Sequence (320 aa):
MTGYVATLLVFGRGVHVHQGRSELTADSLARVHAAVEHVLRMGRPARIVFTGGWAGVSENAPEPPPGHREADLMLREAARLLHTAAAPRTNEHRPHTPNEHDTRTPNEHSTRIRRTDVPGIDTSRTNVHGTHPSRADVHAANTAWHGAHTVSGNAGAADATPGGADRGNRELGVVGAMSWAGAGGGRVGLVAECELVAGCELVAEVRSRSTLENLLNLVEEGLVGGPYSAAAPLGLVSHAWHLPRVRYLAGKVLGLRGTALVDIPAAGPWQSERLLRLGSRLCLLGARTDAALRRRERIAVALVRRAGGGSRRAAGIDGG

Secondary structure (DSSP, 8-state):
----SEEEEEE---EEEETTEEEE-HHHHHHHHHHHHHHHHHTS-EEEEEE--S-SS-TTSPPPPTT-SHHHHHHHHHHHHHHHHHS-------------------------PPPPP--------------PPPHHHHHHHHHHHHHTT------------------------------------S-------EEEETTEEEEEE---SSHHHHHHHHHHTTS--S---SSSPEEEEEETTTHHHHHHHHHHHS---GGGEEEEEEP------HHHHHHHHHHTTT--SHHHHHHHHHHHHHHHHHHHHHHHHTTSS---

Foldseek 3Di:
DPDALAEEEQEADAWDADPNATHGDPQSLLLLVLVLVVCVVVVTAYEYEYEFAHAHPCPPHDGRDPCRGSLSNSLVSNLVVLQVVPPPPPPPPPPPPPPPPDDDDDDDDDDDDDDDDDDDDDDDDDDDDDDDDDPVVVVVVVVVVVVVPPDDDDDDDDDDDDDDDDDDDDDDDDDDDDDDDDDDPDDPPPAFDWDQGPNYTYTYHHDDNDLLSRLQVCVVVVVDDDPQDLSHAYEYGGAPQCQVQSVVSNCLSVVDDDNSYDYRHGDDDDDHCPVVSVLLCVLCPPPRDPVSSVVSVVVSVVVVCVVVVVVVVVVPPDDD

pLDDT: mean 73.21, std 24.58, range [25.77, 98.31]